Protein AF-A0A914TRX1-F1 (afdb_monomer)

Structure (mmCIF, N/CA/C/O backbone):
data_AF-A0A914TRX1-F1
#
_entry.id   AF-A0A914TRX1-F1
#
loop_
_atom_site.group_PDB
_atom_site.id
_atom_site.type_symbol
_atom_site.label_atom_id
_atom_site.label_alt_id
_atom_site.label_comp_id
_atom_site.label_asym_id
_atom_site.label_entity_id
_atom_site.label_seq_id
_atom_site.pdbx_PDB_ins_code
_atom_site.Cartn_x
_atom_site.Cartn_y
_atom_site.Cartn_z
_atom_site.occupancy
_atom_site.B_iso_or_equiv
_atom_site.auth_seq_id
_atom_site.auth_comp_id
_atom_site.auth_asym_id
_atom_site.auth_atom_id
_atom_site.pdbx_PDB_model_num
ATOM 1 N N . MET A 1 1 ? -2.821 9.512 -19.878 1.00 34.59 1 MET A N 1
ATOM 2 C CA . MET A 1 1 ? -3.499 10.478 -18.992 1.00 34.59 1 MET A CA 1
ATOM 3 C C . MET A 1 1 ? -4.144 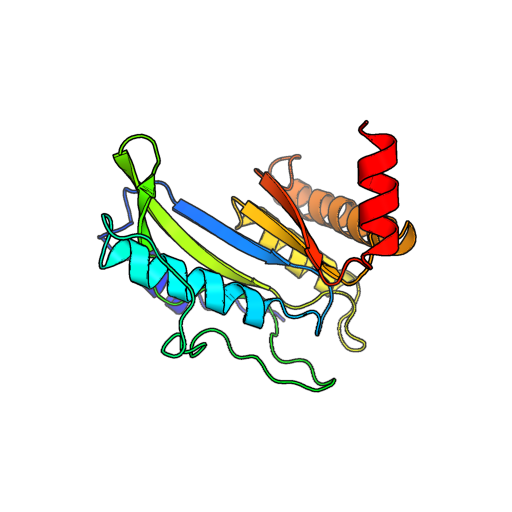9.685 -17.863 1.00 34.59 1 MET A C 1
ATOM 5 O O . MET A 1 1 ? -5.126 8.997 -18.107 1.00 34.59 1 MET A O 1
ATOM 9 N N . THR A 1 2 ? -3.532 9.654 -16.680 1.00 51.34 2 THR A N 1
ATOM 10 C CA . THR A 1 2 ? -4.064 8.903 -15.530 1.00 51.34 2 THR A CA 1
ATOM 11 C C . THR A 1 2 ? -5.194 9.728 -14.922 1.00 51.34 2 THR A C 1
ATOM 13 O O . THR A 1 2 ? -4.944 10.751 -14.295 1.00 51.34 2 THR A O 1
ATOM 16 N N . CYS A 1 3 ? -6.443 9.356 -15.192 1.00 66.19 3 CYS A N 1
ATOM 17 C CA . CYS A 1 3 ? -7.605 10.050 -14.646 1.00 66.19 3 CYS A CA 1
ATOM 18 C C . CYS A 1 3 ? -7.897 9.518 -13.237 1.00 66.19 3 CYS A C 1
ATOM 20 O O . CYS A 1 3 ? -8.081 8.313 -13.057 1.00 66.19 3 CYS A O 1
ATOM 22 N N . VAL A 1 4 ? -7.946 10.407 -12.242 1.00 74.88 4 VAL A N 1
ATOM 23 C CA . VAL A 1 4 ? -8.427 10.061 -10.900 1.00 74.88 4 VAL A CA 1
ATOM 24 C C . VAL A 1 4 ? -9.949 9.984 -10.943 1.00 74.88 4 VAL A C 1
ATOM 26 O O . VAL A 1 4 ? -10.624 10.963 -11.259 1.00 74.88 4 VAL A O 1
ATOM 29 N N . LYS A 1 5 ? -10.513 8.826 -10.594 1.00 84.44 5 LYS A N 1
ATOM 30 C CA . LYS A 1 5 ? -11.966 8.657 -10.465 1.00 84.44 5 LYS A CA 1
ATOM 31 C C . LYS A 1 5 ? -12.435 9.239 -9.127 1.00 84.44 5 LYS A C 1
ATOM 33 O O . LYS A 1 5 ? -12.599 8.501 -8.160 1.00 84.44 5 LYS A O 1
ATOM 38 N N . ILE A 1 6 ? -12.643 10.556 -9.075 1.00 84.69 6 ILE A N 1
ATOM 39 C CA . ILE A 1 6 ? -12.997 11.298 -7.846 1.00 84.69 6 ILE A CA 1
ATOM 40 C C . ILE A 1 6 ? -14.219 10.693 -7.139 1.00 84.69 6 ILE A C 1
ATOM 42 O O . ILE A 1 6 ? -14.199 10.532 -5.924 1.00 84.69 6 ILE A O 1
ATOM 46 N N . GLU A 1 7 ? -15.251 10.299 -7.887 1.00 87.31 7 GLU A N 1
ATOM 47 C CA . GLU A 1 7 ? -16.450 9.658 -7.324 1.00 87.31 7 GLU A CA 1
ATOM 48 C C . GLU A 1 7 ? -16.137 8.334 -6.608 1.00 87.31 7 GLU A C 1
ATOM 50 O O . GLU A 1 7 ? -16.685 8.053 -5.545 1.00 87.31 7 GLU A O 1
ATOM 55 N N . ALA A 1 8 ? -15.201 7.537 -7.133 1.00 86.19 8 ALA A N 1
ATOM 56 C CA . ALA A 1 8 ? -14.772 6.305 -6.474 1.00 86.19 8 ALA A CA 1
ATOM 57 C C . ALA A 1 8 ? -13.993 6.601 -5.184 1.00 86.19 8 ALA A C 1
ATOM 59 O O . ALA A 1 8 ? -14.226 5.952 -4.168 1.00 86.19 8 ALA A O 1
ATOM 60 N N . VAL A 1 9 ? -13.122 7.615 -5.200 1.00 86.81 9 VAL A N 1
ATOM 61 C CA . VAL A 1 9 ? -12.386 8.066 -4.007 1.00 86.81 9 VAL A CA 1
ATOM 62 C C . VAL A 1 9 ? -13.362 8.543 -2.930 1.00 86.81 9 VAL A C 1
ATOM 64 O O . VAL A 1 9 ? -13.294 8.075 -1.798 1.00 86.81 9 VAL A O 1
ATOM 67 N N . LYS A 1 10 ? -14.325 9.403 -3.280 1.00 88.94 10 LYS A N 1
ATOM 68 C CA . LYS A 1 10 ? -15.370 9.865 -2.352 1.00 88.94 10 LYS A CA 1
ATOM 69 C C . LYS A 1 10 ? -16.175 8.707 -1.774 1.00 88.94 10 LYS A C 1
ATOM 71 O O . LYS A 1 10 ? -16.460 8.709 -0.586 1.00 88.94 10 LYS A O 1
ATOM 76 N N . LYS A 1 11 ? -16.510 7.704 -2.588 1.00 89.81 11 LYS A N 1
ATOM 77 C CA . LYS A 1 11 ? -17.248 6.526 -2.125 1.00 89.81 11 LYS A CA 1
ATOM 78 C C . LYS A 1 11 ? -16.466 5.699 -1.099 1.00 89.81 11 LYS A C 1
ATOM 80 O O . LYS A 1 11 ? -17.070 5.186 -0.168 1.00 89.81 11 LYS A O 1
ATOM 85 N N . ILE A 1 12 ? -15.153 5.553 -1.278 1.00 89.12 12 ILE A N 1
ATOM 86 C CA . ILE A 1 12 ? -14.302 4.744 -0.391 1.00 89.12 12 ILE A CA 1
ATOM 87 C C . ILE A 1 12 ? -13.967 5.506 0.897 1.00 89.12 12 ILE A C 1
ATOM 89 O O . ILE A 1 12 ? -14.095 4.961 1.989 1.00 89.12 12 ILE A O 1
ATOM 93 N N . TYR A 1 13 ? -13.537 6.764 0.775 1.00 89.19 13 TYR A N 1
ATOM 94 C CA . TYR A 1 13 ? -13.002 7.550 1.895 1.00 89.19 13 TYR A CA 1
ATOM 95 C C . TYR A 1 13 ? -14.022 8.498 2.539 1.00 89.19 13 TYR A C 1
ATOM 97 O O . TYR A 1 13 ? -13.729 9.095 3.569 1.00 89.19 13 TYR A O 1
ATOM 105 N N . GLY A 1 14 ? -15.212 8.644 1.953 1.00 88.69 14 GLY A N 1
ATOM 106 C CA . GLY A 1 14 ? -16.329 9.404 2.521 1.00 88.69 14 GLY A CA 1
ATOM 107 C C . GLY A 1 14 ? -17.228 8.585 3.449 1.00 88.69 14 GLY A C 1
ATOM 108 O O . GLY A 1 14 ? -18.280 9.072 3.847 1.00 88.69 14 GLY A O 1
ATOM 109 N N . ASP A 1 15 ? -16.851 7.346 3.769 1.00 86.50 15 ASP A N 1
ATOM 110 C CA . ASP A 1 15 ? -17.601 6.488 4.681 1.00 86.50 15 ASP A CA 1
ATOM 111 C C . ASP A 1 15 ? -17.558 7.043 6.117 1.00 86.50 15 ASP A C 1
ATOM 113 O O . ASP A 1 15 ? -16.492 7.210 6.717 1.00 86.50 15 ASP A O 1
ATOM 117 N N . GLU A 1 16 ? -18.733 7.310 6.692 1.00 88.94 16 GLU A N 1
ATOM 118 C CA . GLU A 1 16 ? -18.880 7.889 8.033 1.00 88.94 16 GLU A CA 1
ATOM 119 C C . GLU A 1 16 ? -18.195 7.069 9.132 1.00 88.94 16 GLU A C 1
ATOM 121 O O . GLU A 1 16 ? -17.746 7.631 10.133 1.00 88.94 16 GLU A O 1
ATOM 126 N N . ARG A 1 17 ? -18.039 5.754 8.932 1.00 88.56 17 ARG A N 1
ATOM 127 C CA . ARG A 1 17 ? -17.358 4.856 9.877 1.00 88.56 17 ARG A CA 1
ATOM 128 C C . ARG A 1 17 ? -15.881 5.203 10.058 1.00 88.56 17 ARG A C 1
ATOM 130 O O . ARG A 1 17 ? -15.309 4.854 11.090 1.00 88.56 17 ARG A O 1
ATOM 137 N N . VAL A 1 18 ? -15.262 5.850 9.066 1.00 88.94 18 VAL A N 1
ATOM 138 C CA . VAL A 1 18 ? -13.811 6.104 9.028 1.00 88.94 18 VAL A CA 1
ATOM 139 C C . VAL A 1 18 ? -13.439 7.582 8.965 1.00 88.94 18 VAL A C 1
ATOM 141 O O . VAL A 1 18 ? -12.281 7.898 9.214 1.00 88.94 18 VAL A O 1
ATOM 144 N N . LEU A 1 19 ? -14.394 8.486 8.706 1.00 88.75 19 LEU A N 1
ATOM 145 C CA . LEU A 1 19 ? -14.147 9.929 8.537 1.00 88.75 19 LEU A CA 1
ATOM 146 C C . LEU A 1 19 ? -13.344 10.572 9.680 1.00 88.75 19 LEU A C 1
ATOM 148 O O . LEU A 1 19 ? -12.533 11.460 9.433 1.00 88.75 19 LEU A O 1
ATOM 152 N N . ASN A 1 20 ? -13.549 10.117 10.918 1.00 90.31 20 ASN A N 1
ATOM 153 C CA . ASN A 1 20 ? -12.881 10.661 12.107 1.00 90.31 20 ASN A CA 1
ATOM 154 C C . ASN A 1 20 ? -11.757 9.760 12.647 1.00 90.31 20 ASN A C 1
ATOM 156 O O . ASN A 1 20 ? -11.251 9.995 13.746 1.00 90.31 20 ASN A O 1
ATOM 160 N N . LEU A 1 21 ? -11.382 8.705 11.918 1.00 94.25 21 LEU A N 1
ATOM 161 C CA . LEU A 1 21 ? -10.321 7.788 12.326 1.00 94.25 21 LEU A CA 1
ATOM 162 C C . LEU A 1 21 ? -8.994 8.157 11.652 1.00 94.25 21 LEU A C 1
ATOM 164 O O . LEU A 1 21 ? -8.978 8.516 10.474 1.00 94.25 21 LEU A O 1
ATOM 168 N N . PRO A 1 22 ? -7.852 7.996 12.345 1.00 94.56 22 PRO A N 1
ATOM 169 C CA . PRO A 1 22 ? -6.557 8.007 11.682 1.00 94.56 22 PRO A CA 1
ATOM 170 C C . PRO A 1 22 ? -6.519 6.937 10.586 1.00 94.56 22 PRO A C 1
ATOM 172 O O . PRO A 1 22 ? -6.866 5.779 10.834 1.00 94.56 22 PRO A O 1
ATOM 175 N N . LEU A 1 23 ? -6.082 7.323 9.387 1.00 93.81 23 LEU A N 1
ATOM 176 C CA . LEU A 1 23 ? -5.998 6.432 8.234 1.00 93.81 23 LEU A CA 1
ATOM 177 C C . LEU A 1 23 ? -4.561 5.945 8.024 1.00 93.81 23 LEU A C 1
ATOM 179 O O . LEU A 1 23 ? -3.625 6.732 7.888 1.00 93.81 23 LEU A O 1
ATOM 183 N N . VAL A 1 24 ? -4.399 4.630 7.928 1.00 95.44 24 VAL A N 1
ATOM 184 C CA . VAL A 1 24 ? -3.185 3.968 7.463 1.00 95.44 24 VAL A CA 1
ATOM 185 C C . VAL A 1 24 ? -3.389 3.573 6.005 1.00 95.44 24 VAL A C 1
ATOM 187 O O . VAL A 1 24 ? -4.151 2.660 5.701 1.00 95.44 24 VAL A O 1
ATOM 190 N N . ALA A 1 25 ? -2.699 4.250 5.093 1.00 94.62 25 ALA A N 1
ATOM 191 C CA . ALA A 1 25 ? -2.674 3.899 3.680 1.00 94.62 25 ALA A CA 1
ATOM 192 C C . ALA A 1 25 ? -1.440 3.038 3.392 1.00 94.62 25 ALA A C 1
ATOM 194 O O . ALA A 1 25 ? -0.320 3.548 3.289 1.00 94.62 25 ALA A O 1
ATOM 195 N N . LEU A 1 26 ? -1.650 1.725 3.295 1.00 96.00 26 LEU A N 1
ATOM 196 C CA . LEU A 1 26 ? -0.608 0.751 2.994 1.00 96.00 26 LEU A CA 1
ATOM 197 C C . LEU A 1 26 ? -0.568 0.499 1.491 1.00 96.00 26 LEU A C 1
ATOM 199 O O . LEU A 1 26 ? -1.543 0.031 0.904 1.00 96.00 26 LEU A O 1
ATOM 203 N N . CYS A 1 27 ? 0.581 0.767 0.880 1.00 93.62 27 CYS A N 1
ATOM 204 C CA . CYS A 1 27 ? 0.806 0.528 -0.537 1.00 93.62 27 CYS A CA 1
ATOM 205 C C . CYS A 1 27 ? 1.909 -0.501 -0.767 1.00 93.62 27 CYS A C 1
ATOM 207 O O . CYS A 1 27 ? 2.942 -0.450 -0.103 1.00 93.62 27 CYS A O 1
ATOM 209 N N . ILE A 1 28 ? 1.747 -1.370 -1.770 1.00 91.69 28 ILE A N 1
ATOM 210 C CA . ILE A 1 28 ? 2.848 -2.182 -2.305 1.00 91.69 28 ILE A CA 1
ATOM 211 C C . ILE A 1 28 ? 3.282 -1.622 -3.665 1.00 91.69 28 ILE A C 1
ATOM 213 O O . ILE A 1 28 ? 2.485 -1.516 -4.596 1.00 91.69 28 ILE A O 1
ATOM 217 N N . ALA A 1 29 ? 4.562 -1.272 -3.779 1.00 87.38 29 ALA A N 1
ATOM 218 C CA . ALA A 1 29 ? 5.196 -0.735 -4.984 1.00 87.38 29 ALA A CA 1
ATOM 219 C C . ALA A 1 29 ? 6.412 -1.580 -5.385 1.00 87.38 29 ALA A C 1
ATOM 221 O O . ALA A 1 29 ? 6.865 -2.428 -4.623 1.00 87.38 29 ALA A O 1
ATOM 222 N N . GLY A 1 30 ? 6.933 -1.383 -6.595 1.00 84.44 30 GLY A N 1
ATOM 223 C CA . GLY A 1 30 ? 8.097 -2.114 -7.112 1.00 84.44 30 GLY A CA 1
ATOM 224 C C . GLY A 1 30 ? 7.853 -2.711 -8.494 1.00 84.44 30 GLY A C 1
ATOM 225 O O . GLY A 1 30 ? 6.802 -2.498 -9.100 1.00 84.44 30 GLY A O 1
ATOM 226 N N . ALA A 1 31 ? 8.818 -3.482 -8.993 1.00 81.75 31 ALA A N 1
ATOM 227 C CA . ALA A 1 31 ? 8.824 -3.951 -10.378 1.00 81.75 31 ALA A CA 1
ATOM 228 C C . ALA A 1 31 ? 7.533 -4.693 -10.792 1.00 81.75 31 ALA A C 1
ATOM 230 O O . ALA A 1 31 ? 6.858 -5.355 -9.986 1.00 81.75 31 ALA A O 1
ATOM 231 N N . ALA A 1 32 ? 7.159 -4.569 -12.067 1.00 81.94 32 ALA A N 1
ATOM 232 C CA . ALA A 1 32 ? 6.043 -5.314 -12.647 1.00 81.94 32 ALA A CA 1
ATOM 233 C C . ALA A 1 32 ? 6.263 -6.837 -12.558 1.00 81.94 32 ALA A C 1
ATOM 235 O O . ALA A 1 32 ? 7.394 -7.315 -12.536 1.00 81.94 32 ALA A O 1
ATOM 236 N N . ARG A 1 33 ? 5.162 -7.601 -12.480 1.00 80.19 33 ARG A N 1
ATOM 237 C CA . ARG A 1 33 ? 5.165 -9.080 -12.462 1.00 80.19 33 ARG A CA 1
ATOM 238 C C . ARG A 1 33 ? 5.951 -9.729 -11.306 1.00 80.19 33 ARG A C 1
ATOM 240 O O . ARG A 1 33 ? 6.334 -10.887 -11.392 1.00 80.19 33 ARG A O 1
ATOM 247 N N . LYS A 1 34 ? 6.180 -9.007 -10.200 1.00 86.06 34 LYS A N 1
ATOM 248 C CA . LYS A 1 34 ? 6.881 -9.517 -8.999 1.00 86.06 34 LYS A CA 1
ATOM 249 C C . LYS A 1 34 ? 5.962 -9.850 -7.815 1.00 86.06 34 LYS A C 1
ATOM 251 O O . LYS A 1 34 ? 6.390 -9.781 -6.669 1.00 86.06 34 LYS A O 1
ATOM 256 N N . GLY A 1 35 ? 4.694 -10.178 -8.080 1.00 87.12 35 GLY A N 1
ATOM 257 C CA . GLY A 1 35 ? 3.769 -10.683 -7.054 1.00 87.12 35 GLY A CA 1
ATOM 258 C C . GLY A 1 35 ? 3.222 -9.642 -6.066 1.00 87.12 35 GLY A C 1
ATOM 259 O O . GLY A 1 35 ? 2.874 -10.005 -4.946 1.00 87.12 35 GLY A O 1
ATOM 260 N N . LYS A 1 36 ? 3.130 -8.360 -6.456 1.00 89.69 36 LYS A N 1
ATOM 261 C CA . LYS A 1 36 ? 2.583 -7.288 -5.597 1.00 89.69 36 LYS A CA 1
ATOM 262 C C . LYS A 1 36 ? 1.115 -7.531 -5.226 1.00 89.69 36 LYS A C 1
ATOM 264 O O . LYS A 1 36 ? 0.806 -7.672 -4.049 1.00 89.69 36 LYS A O 1
ATOM 269 N N . SER A 1 37 ? 0.246 -7.674 -6.224 1.00 89.88 37 SER A N 1
ATOM 270 C CA . SER A 1 37 ? -1.193 -7.923 -6.049 1.00 89.88 37 SER A CA 1
ATOM 271 C C . SER A 1 37 ? -1.458 -9.264 -5.350 1.00 89.88 37 SER A C 1
ATOM 273 O O . SER A 1 37 ? -2.286 -9.348 -4.449 1.00 89.88 37 SER A O 1
ATOM 275 N N . PHE A 1 38 ? -0.654 -10.289 -5.662 1.00 89.69 38 PHE A N 1
ATOM 276 C CA . PHE A 1 38 ? -0.648 -11.561 -4.932 1.00 89.69 38 PHE A CA 1
ATOM 277 C C . PHE A 1 38 ? -0.356 -11.369 -3.434 1.00 89.69 38 PHE A C 1
ATOM 279 O O . PHE A 1 38 ? -1.071 -11.902 -2.592 1.00 89.69 38 PHE A O 1
ATOM 286 N N . MET A 1 39 ? 0.654 -10.564 -3.081 1.00 90.44 39 MET A N 1
ATOM 287 C CA . MET A 1 39 ? 0.960 -10.239 -1.685 1.00 90.44 39 MET A CA 1
ATOM 288 C C . MET A 1 39 ? -0.163 -9.444 -1.009 1.00 90.44 39 MET A C 1
ATOM 290 O O . MET A 1 39 ? -0.521 -9.748 0.128 1.00 90.44 39 MET A O 1
ATOM 294 N N . LEU A 1 40 ? -0.747 -8.468 -1.710 1.00 92.94 40 LEU A N 1
ATOM 295 C CA . LEU A 1 40 ? -1.873 -7.684 -1.200 1.00 92.94 40 LEU A CA 1
ATOM 296 C C . LEU A 1 40 ? -3.084 -8.551 -0.853 1.00 92.94 40 LEU A C 1
ATOM 298 O O . LEU A 1 40 ? -3.777 -8.235 0.107 1.00 92.94 40 LEU A O 1
ATOM 302 N N . ASN A 1 41 ? -3.318 -9.659 -1.560 1.00 92.19 41 ASN A N 1
ATOM 303 C CA . ASN A 1 41 ? -4.416 -10.567 -1.227 1.00 92.19 41 ASN A CA 1
ATOM 304 C C . ASN A 1 41 ? -4.243 -11.267 0.127 1.00 92.19 41 ASN A C 1
ATOM 306 O O . ASN A 1 41 ? -5.237 -11.514 0.804 1.00 92.19 41 ASN A O 1
ATOM 310 N N . PHE A 1 42 ? -3.011 -11.516 0.581 1.00 92.56 42 PHE A N 1
ATOM 311 C CA . PHE A 1 42 ? -2.786 -12.005 1.946 1.00 92.56 42 PHE A CA 1
ATOM 312 C C . PHE A 1 42 ? -3.045 -10.925 2.993 1.00 92.56 42 PHE A C 1
ATOM 314 O O . PHE A 1 42 ? -3.601 -11.212 4.050 1.00 92.56 42 PHE A O 1
ATOM 321 N N . PHE A 1 43 ? -2.670 -9.676 2.704 1.00 94.06 43 PHE A N 1
ATOM 322 C CA . PHE A 1 43 ? -2.974 -8.555 3.597 1.00 94.06 43 PHE A CA 1
ATOM 323 C C . PHE A 1 43 ? -4.479 -8.312 3.671 1.00 94.06 43 PHE A C 1
ATOM 325 O O . PHE A 1 43 ? -5.003 -8.043 4.748 1.00 94.06 43 PHE A O 1
ATOM 332 N N . LEU A 1 44 ? -5.174 -8.457 2.544 1.00 94.12 44 LEU A N 1
ATOM 333 C CA . LEU A 1 44 ? -6.622 -8.369 2.463 1.00 94.12 44 LEU A CA 1
ATOM 334 C C . LEU A 1 44 ? -7.293 -9.445 3.323 1.00 94.12 44 LEU A C 1
ATOM 336 O O . LEU A 1 44 ? -8.128 -9.110 4.158 1.00 94.12 44 LEU A O 1
ATOM 340 N N . ASP A 1 45 ? -6.899 -10.711 3.171 1.00 93.12 45 ASP A N 1
ATOM 341 C CA . ASP A 1 45 ? -7.434 -11.821 3.970 1.00 93.12 45 ASP A CA 1
ATOM 342 C C . ASP A 1 45 ? -7.185 -11.614 5.474 1.00 93.12 45 ASP A C 1
ATOM 344 O O . ASP A 1 45 ? -8.102 -11.741 6.291 1.00 93.12 45 ASP A O 1
ATOM 348 N N . TYR A 1 46 ? -5.972 -11.183 5.838 1.00 93.31 46 TYR A N 1
ATOM 349 C CA . TYR A 1 46 ? -5.631 -10.822 7.212 1.00 93.31 46 TYR A CA 1
ATOM 350 C C . TYR A 1 46 ? -6.529 -9.704 7.760 1.00 93.31 46 TYR A C 1
ATOM 352 O O . TYR A 1 46 ? -7.049 -9.830 8.869 1.00 93.31 46 TYR A O 1
ATOM 360 N N . LEU A 1 47 ? -6.730 -8.616 7.008 1.00 94.75 47 LEU A N 1
ATOM 361 C CA . LEU A 1 47 ? -7.538 -7.478 7.454 1.00 94.75 47 LEU A CA 1
ATOM 362 C C . LEU A 1 47 ? -9.023 -7.836 7.571 1.00 94.75 47 LEU A C 1
ATOM 364 O O . LEU A 1 47 ? -9.640 -7.481 8.574 1.00 94.75 47 LEU A O 1
ATOM 368 N N . ILE A 1 48 ? -9.571 -8.602 6.620 1.00 93.31 48 ILE A N 1
ATOM 369 C CA . ILE A 1 48 ? -10.941 -9.136 6.694 1.00 93.31 48 ILE A CA 1
ATOM 370 C C . ILE A 1 48 ? -11.110 -9.966 7.969 1.00 93.31 48 ILE A C 1
ATOM 372 O O . ILE A 1 48 ? -12.071 -9.782 8.721 1.00 93.31 48 ILE A O 1
ATOM 376 N N . HIS A 1 49 ? -10.169 -10.873 8.242 1.00 92.81 49 HIS A N 1
ATOM 377 C CA . HIS A 1 49 ? -10.210 -11.689 9.447 1.00 92.81 49 HIS A CA 1
ATOM 378 C C . HIS A 1 49 ? -10.081 -10.836 10.712 1.00 92.81 49 HIS A C 1
ATOM 380 O O . HIS A 1 49 ? -10.816 -11.057 11.672 1.00 92.81 49 HIS A O 1
ATOM 386 N N . LYS A 1 50 ? -9.163 -9.865 10.733 1.00 92.69 50 LYS A N 1
ATOM 387 C CA . LYS A 1 50 ? -8.897 -9.028 11.907 1.00 92.69 50 LYS A CA 1
ATOM 388 C C . LYS A 1 50 ? -10.074 -8.116 12.249 1.00 92.69 50 LYS A C 1
ATOM 390 O O . LYS A 1 50 ? -10.367 -7.953 13.428 1.00 92.69 50 LYS A O 1
ATOM 395 N N . GLU A 1 51 ? -10.758 -7.571 11.248 1.00 93.56 51 GLU A N 1
ATOM 396 C CA . GLU A 1 51 ? -11.970 -6.768 11.434 1.00 93.56 51 GLU A CA 1
ATOM 397 C C . GLU A 1 51 ? -13.143 -7.630 11.934 1.00 93.56 51 GLU A C 1
ATOM 399 O O . GLU A 1 51 ? -13.848 -7.247 12.865 1.00 93.56 51 GLU A O 1
ATOM 404 N N . LYS A 1 52 ? -13.327 -8.835 11.373 1.00 93.12 52 LYS A N 1
ATOM 405 C CA . LYS A 1 52 ? -14.435 -9.733 11.743 1.00 93.12 52 LYS A CA 1
ATOM 406 C C . LYS A 1 52 ? -14.219 -10.464 13.073 1.00 93.12 52 LYS A C 1
ATOM 408 O O . LYS A 1 52 ? -15.177 -10.746 13.791 1.00 93.12 52 LYS A O 1
ATOM 413 N N . PHE A 1 53 ? -12.975 -10.808 13.391 1.00 93.12 53 PHE A N 1
ATOM 414 C CA . PHE A 1 53 ? -12.590 -11.620 14.544 1.00 93.12 53 PHE A CA 1
ATOM 415 C C . PHE A 1 53 ? -11.371 -11.012 15.266 1.00 93.12 53 PHE A C 1
ATOM 417 O O . PHE A 1 53 ? -10.293 -11.613 15.278 1.00 93.12 53 PHE A O 1
ATOM 424 N N . PRO A 1 54 ? -11.516 -9.845 15.921 1.00 89.12 54 PRO A N 1
ATOM 425 C CA . PRO A 1 54 ? -10.388 -9.084 16.477 1.00 89.12 54 PRO A CA 1
ATOM 426 C C . PRO A 1 54 ? -9.543 -9.866 17.493 1.00 89.12 54 PRO A C 1
ATOM 428 O O . PRO A 1 54 ? -8.323 -9.678 17.553 1.00 89.12 54 PRO A O 1
ATOM 431 N N . ASN A 1 55 ? -10.179 -10.790 18.220 1.00 90.56 55 ASN A N 1
ATOM 432 C CA . ASN A 1 55 ? -9.572 -11.604 19.278 1.00 90.56 55 ASN A CA 1
ATOM 433 C C . ASN A 1 55 ? -9.096 -12.988 18.808 1.00 90.56 55 ASN A C 1
ATOM 435 O O . ASN A 1 55 ? -8.671 -13.796 19.631 1.00 90.56 55 ASN A O 1
ATOM 439 N N . LYS A 1 56 ? -9.188 -13.299 17.509 1.00 91.00 56 LYS A N 1
ATOM 440 C CA . LYS A 1 56 ? -8.700 -14.568 16.955 1.00 91.00 56 LYS A CA 1
ATOM 441 C C . LYS A 1 56 ? -7.416 -14.346 16.169 1.00 91.00 56 LYS A C 1
ATOM 443 O O . LYS A 1 56 ? -7.274 -13.360 15.445 1.00 91.00 56 LYS A O 1
ATOM 448 N N . GLN A 1 57 ? -6.488 -15.287 16.296 1.00 89.56 57 GLN A N 1
ATOM 449 C CA . GLN A 1 57 ? -5.275 -15.289 15.492 1.00 89.56 57 GLN A CA 1
ATOM 450 C C . GLN A 1 57 ? -5.619 -15.659 14.047 1.00 89.56 57 GLN A C 1
ATOM 452 O O . GLN A 1 57 ? -6.300 -16.652 13.803 1.00 89.56 57 GLN A O 1
ATOM 457 N N . TRP A 1 58 ? -5.151 -14.846 13.101 1.00 90.06 58 TRP A N 1
ATOM 458 C CA . TRP A 1 58 ? -5.225 -15.175 11.684 1.00 90.06 58 TRP A CA 1
ATOM 459 C C . TRP A 1 58 ? -4.156 -16.213 11.338 1.00 90.06 58 TRP A C 1
ATOM 461 O O . TRP A 1 58 ? -3.010 -16.095 11.778 1.00 90.06 58 TRP A O 1
ATOM 471 N N . ALA A 1 59 ? -4.527 -17.209 10.541 1.00 87.88 59 ALA A N 1
ATOM 472 C CA . ALA A 1 59 ? -3.617 -18.216 10.024 1.00 87.88 59 ALA A CA 1
ATOM 473 C C . ALA A 1 59 ? -4.006 -18.570 8.590 1.00 87.88 59 ALA A C 1
ATOM 475 O O . ALA A 1 59 ? -5.190 -18.748 8.290 1.00 87.88 59 ALA A O 1
ATOM 476 N N . LEU A 1 60 ? -2.992 -18.714 7.737 1.00 85.12 60 LEU A N 1
ATOM 477 C CA . LEU A 1 60 ? -3.159 -19.257 6.395 1.00 85.12 60 LEU A CA 1
ATOM 478 C C . LEU A 1 60 ? -3.648 -20.695 6.496 1.00 85.12 60 LEU A C 1
ATOM 480 O O . LEU A 1 60 ? -3.055 -21.512 7.200 1.00 85.12 60 LEU A O 1
ATOM 484 N N . ASN A 1 61 ? -4.729 -20.998 5.793 1.00 80.69 61 ASN A N 1
ATOM 485 C CA . ASN A 1 61 ? -5.281 -22.341 5.739 1.00 80.69 61 ASN A CA 1
ATOM 486 C C . ASN A 1 61 ? -5.805 -22.640 4.331 1.00 80.69 61 ASN A C 1
ATOM 488 O O . ASN A 1 61 ? -5.869 -21.762 3.473 1.00 80.69 61 ASN A O 1
ATOM 492 N N . GLU A 1 62 ? -6.203 -23.886 4.096 1.00 73.12 62 GLU A N 1
ATOM 493 C CA . GLU A 1 62 ? -6.683 -24.356 2.788 1.00 73.12 62 GLU A CA 1
ATOM 494 C C . GLU A 1 62 ? -7.946 -23.626 2.295 1.00 73.12 62 GLU A C 1
ATOM 496 O O . GLU A 1 62 ? -8.275 -23.674 1.112 1.00 73.12 62 GLU A O 1
ATOM 501 N N . THR A 1 63 ? -8.653 -22.920 3.183 1.00 68.12 63 THR A N 1
ATOM 502 C CA . THR A 1 63 ? -9.832 -22.117 2.834 1.00 68.12 63 THR A CA 1
ATOM 503 C C . THR A 1 63 ? -9.505 -20.662 2.504 1.00 68.12 63 THR A C 1
ATOM 505 O O . THR A 1 63 ? -10.399 -19.944 2.052 1.00 68.12 63 THR A O 1
ATOM 508 N N . THR A 1 64 ? -8.252 -20.218 2.677 1.00 73.75 64 THR A N 1
ATOM 509 C CA . THR A 1 64 ? -7.808 -18.878 2.277 1.00 73.75 64 THR A CA 1
ATOM 510 C C . THR A 1 64 ? -7.961 -18.730 0.762 1.00 73.75 64 THR A C 1
ATOM 512 O O . THR A 1 64 ? -7.206 -19.302 -0.024 1.00 73.75 64 THR A O 1
ATOM 515 N N . ARG A 1 65 ? -8.958 -17.948 0.337 1.00 68.19 65 ARG A N 1
ATOM 516 C CA . ARG A 1 65 ? -9.206 -17.641 -1.077 1.00 68.19 65 ARG A CA 1
ATOM 517 C C . ARG A 1 65 ? -8.661 -16.259 -1.403 1.00 68.19 65 ARG A C 1
ATOM 519 O O . ARG A 1 65 ? -9.140 -15.261 -0.874 1.00 68.19 65 ARG A O 1
ATOM 526 N N . LEU A 1 66 ? -7.706 -16.190 -2.325 1.00 77.81 66 LEU A N 1
ATOM 527 C CA . LEU A 1 66 ? -7.122 -14.933 -2.801 1.00 77.81 66 LEU A CA 1
ATOM 528 C C . LEU A 1 66 ? -8.017 -14.287 -3.876 1.00 77.81 66 LEU A C 1
ATOM 530 O O . LEU A 1 66 ? -7.607 -14.123 -5.017 1.00 77.81 66 LEU A O 1
ATOM 534 N N . ASN A 1 67 ? -9.254 -13.932 -3.520 1.00 75.75 67 ASN A N 1
ATOM 535 C CA . ASN A 1 67 ? -10.253 -13.379 -4.451 1.00 75.75 67 ASN A CA 1
ATOM 536 C C . ASN A 1 67 ? -10.330 -11.838 -4.412 1.00 75.75 67 ASN A C 1
ATOM 538 O O . ASN A 1 67 ? -11.414 -11.269 -4.526 1.00 75.75 67 ASN A O 1
ATOM 542 N N . GLY A 1 68 ? -9.203 -11.167 -4.169 1.00 87.25 68 GLY A N 1
ATOM 543 C CA . GLY A 1 68 ? -9.142 -9.714 -4.019 1.00 87.25 68 GLY A CA 1
ATOM 544 C C . GLY A 1 68 ? -8.627 -9.000 -5.263 1.00 87.25 68 GLY A C 1
ATOM 545 O O . GLY A 1 68 ? -9.269 -8.994 -6.308 1.00 87.25 68 GLY A O 1
ATOM 546 N N . PHE A 1 69 ? -7.459 -8.373 -5.136 1.00 85.88 69 PHE A N 1
ATOM 547 C CA . PHE A 1 69 ? -6.748 -7.755 -6.249 1.00 85.88 69 PHE A CA 1
ATOM 548 C C . PHE A 1 69 ? -6.453 -8.792 -7.331 1.00 85.88 69 PHE A C 1
ATOM 550 O O . PHE A 1 69 ? -5.957 -9.879 -7.030 1.00 85.88 69 PHE A O 1
ATOM 557 N N . GLU A 1 70 ? -6.721 -8.445 -8.587 1.00 82.44 70 GLU A N 1
ATOM 558 C CA . GLU A 1 70 ? -6.450 -9.334 -9.712 1.00 82.44 70 GLU A CA 1
ATOM 559 C C . GLU A 1 70 ? -4.952 -9.637 -9.822 1.00 82.44 70 GLU A C 1
ATOM 561 O O . GLU A 1 70 ? -4.093 -8.752 -9.803 1.00 82.44 70 GLU A O 1
ATOM 566 N N . PHE A 1 71 ? -4.633 -10.920 -9.950 1.00 76.69 71 PHE A N 1
ATOM 567 C CA . PHE A 1 71 ? -3.298 -11.401 -10.261 1.00 76.69 71 PHE A CA 1
ATOM 568 C C . PHE A 1 71 ? -3.421 -12.616 -11.176 1.00 76.69 71 PHE A C 1
ATOM 570 O O . PHE A 1 71 ? -4.362 -13.397 -11.081 1.00 76.69 71 PHE A O 1
ATOM 577 N N . GLN A 1 72 ? -2.452 -12.779 -12.063 1.00 73.00 72 GLN A N 1
ATOM 578 C CA . GLN A 1 72 ? -2.348 -13.922 -12.964 1.00 73.00 72 GLN A CA 1
ATOM 579 C C . GLN A 1 72 ? -0.871 -14.247 -13.126 1.00 73.00 72 GLN A C 1
ATOM 581 O O . GLN A 1 72 ? -0.037 -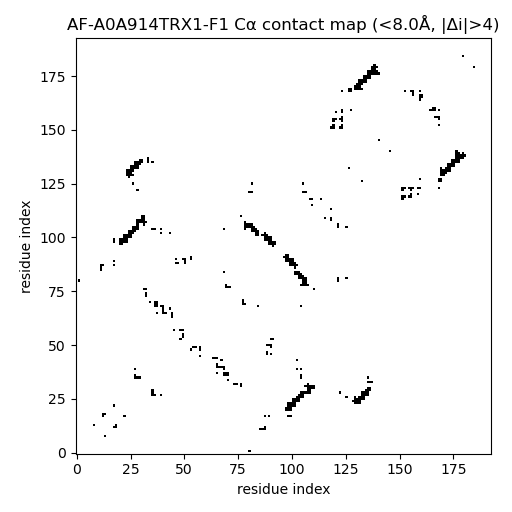13.347 -13.002 1.00 73.00 72 GLN A O 1
ATOM 586 N N . GLU A 1 73 ? -0.539 -15.490 -13.444 1.00 61.94 73 GLU A N 1
ATOM 587 C CA . GLU A 1 73 ? 0.780 -15.870 -13.957 1.00 61.94 73 GLU A CA 1
ATOM 588 C C . GLU A 1 73 ? 0.926 -15.449 -15.433 1.00 61.94 73 GLU A C 1
ATOM 590 O O . GLU A 1 73 ? -0.069 -15.280 -16.132 1.00 61.94 73 GLU A O 1
ATOM 595 N N . GLY A 1 74 ? 2.154 -15.199 -15.903 1.00 60.59 74 GLY A N 1
ATOM 596 C CA . GLY A 1 74 ? 2.428 -14.720 -17.272 1.00 60.59 74 GLY A CA 1
ATOM 597 C C . GLY A 1 74 ? 3.293 -13.456 -17.337 1.00 60.59 74 GLY A C 1
ATOM 598 O O . GLY A 1 74 ? 3.752 -12.955 -16.306 1.00 60.59 74 GLY A O 1
ATOM 599 N N . GLU A 1 75 ? 3.529 -12.929 -18.536 1.00 58.25 75 GLU A N 1
ATOM 600 C CA . GLU A 1 75 ? 4.366 -11.732 -18.743 1.00 58.25 75 GLU A CA 1
ATOM 601 C C . GLU A 1 75 ? 3.553 -10.439 -18.885 1.00 58.25 75 GLU A C 1
ATOM 603 O O . GLU A 1 75 ? 4.056 -9.359 -18.559 1.00 58.25 75 GLU A O 1
ATOM 608 N N . ASP A 1 76 ? 2.283 -10.543 -19.284 1.00 59.97 76 ASP A N 1
ATOM 609 C CA . ASP A 1 76 ? 1.439 -9.381 -19.543 1.00 59.97 76 ASP A CA 1
ATOM 610 C C . ASP A 1 76 ? 1.120 -8.597 -18.268 1.00 59.97 76 ASP A C 1
ATOM 612 O O . ASP A 1 76 ? 0.826 -9.136 -17.194 1.00 59.97 76 ASP A O 1
ATOM 616 N N . ARG A 1 77 ? 1.194 -7.271 -18.371 1.00 64.88 77 ARG A N 1
ATOM 617 C CA . ARG A 1 77 ? 0.847 -6.369 -17.268 1.00 64.88 77 ARG A CA 1
ATOM 618 C C . ARG A 1 77 ? -0.649 -6.453 -16.954 1.00 64.88 77 ARG A C 1
ATOM 620 O O . ARG A 1 77 ? -1.466 -6.525 -17.863 1.00 64.88 77 ARG A O 1
ATOM 627 N N . LEU A 1 78 ? -0.982 -6.374 -15.665 1.00 64.81 78 LEU A N 1
ATOM 628 C CA . LEU A 1 78 ? -2.370 -6.387 -15.187 1.00 64.81 78 LEU A CA 1
ATOM 629 C C . LEU A 1 78 ? -2.734 -5.047 -14.536 1.00 64.81 78 LEU A C 1
ATOM 631 O O . LEU A 1 78 ? -3.575 -4.319 -15.052 1.00 64.81 78 LEU A O 1
ATOM 635 N N . THR A 1 79 ? -2.037 -4.656 -13.464 1.00 67.00 79 THR A N 1
ATOM 636 C CA . THR A 1 79 ? -2.307 -3.390 -12.763 1.00 67.00 79 THR A CA 1
ATOM 637 C C . THR A 1 79 ? -1.777 -2.179 -13.541 1.00 67.00 79 THR A C 1
ATOM 639 O O . THR A 1 79 ? -0.564 -2.020 -13.705 1.00 67.00 79 THR A O 1
ATOM 642 N N . LEU A 1 80 ? -2.682 -1.296 -13.974 1.00 76.50 80 LEU A N 1
ATOM 643 C CA . LEU A 1 80 ? -2.379 -0.008 -14.615 1.00 76.50 80 LEU A CA 1
ATOM 644 C C . LEU A 1 80 ? -2.818 1.162 -13.728 1.00 76.50 80 LEU A C 1
ATOM 646 O O . LEU A 1 80 ? -3.976 1.227 -13.328 1.00 76.50 80 LEU A O 1
ATOM 650 N N . GLY A 1 81 ? -1.927 2.116 -13.460 1.00 83.38 81 GLY A N 1
ATOM 651 C CA . GLY A 1 81 ? -2.192 3.226 -12.540 1.00 83.38 81 GLY A CA 1
ATOM 652 C C . GLY A 1 81 ? -2.146 2.831 -11.058 1.00 83.38 81 GLY A C 1
ATOM 653 O O . GLY A 1 81 ? -1.293 2.052 -10.644 1.00 83.38 81 GLY A O 1
ATOM 654 N N . ILE A 1 82 ? -3.032 3.417 -10.250 1.00 87.62 82 ILE A N 1
ATOM 655 C CA . ILE A 1 82 ? -3.104 3.229 -8.793 1.00 87.62 82 ILE A CA 1
ATOM 656 C C . ILE A 1 82 ? -4.521 2.768 -8.449 1.00 87.62 82 ILE A C 1
ATOM 658 O O . ILE A 1 82 ? -5.493 3.390 -8.881 1.00 87.62 82 ILE A O 1
ATOM 662 N N . TRP A 1 83 ? -4.632 1.698 -7.671 1.00 88.50 83 TRP A N 1
ATOM 663 C CA . TRP A 1 83 ? -5.891 1.077 -7.277 1.00 88.50 83 TRP A CA 1
ATOM 664 C C . TRP A 1 83 ? -5.979 1.024 -5.761 1.00 88.50 83 TRP A C 1
ATOM 666 O O . TRP A 1 83 ? -5.052 0.565 -5.107 1.00 88.50 83 TRP A O 1
ATOM 676 N N . ALA A 1 84 ? -7.100 1.458 -5.197 1.00 91.12 84 ALA A N 1
ATOM 677 C CA . ALA A 1 84 ? -7.403 1.263 -3.786 1.00 91.12 84 ALA A CA 1
ATOM 678 C C . ALA A 1 84 ? -8.453 0.160 -3.641 1.00 91.12 84 ALA A C 1
ATOM 680 O O . ALA A 1 84 ? -9.370 0.064 -4.463 1.00 91.12 84 ALA A O 1
ATOM 681 N N . TRP A 1 85 ? -8.335 -0.653 -2.592 1.00 93.88 85 TRP A N 1
ATOM 682 C CA . TRP A 1 85 ? -9.413 -1.562 -2.222 1.00 93.88 85 TRP A CA 1
ATOM 683 C C . TRP A 1 85 ? -10.666 -0.759 -1.863 1.00 93.88 85 TRP A C 1
ATOM 685 O O . TRP A 1 85 ? -10.586 0.314 -1.269 1.00 93.88 85 TRP A O 1
ATOM 695 N N . ASN A 1 86 ? -11.836 -1.272 -2.230 1.00 91.31 86 ASN A N 1
ATOM 696 C CA . ASN A 1 86 ? -13.097 -0.539 -2.121 1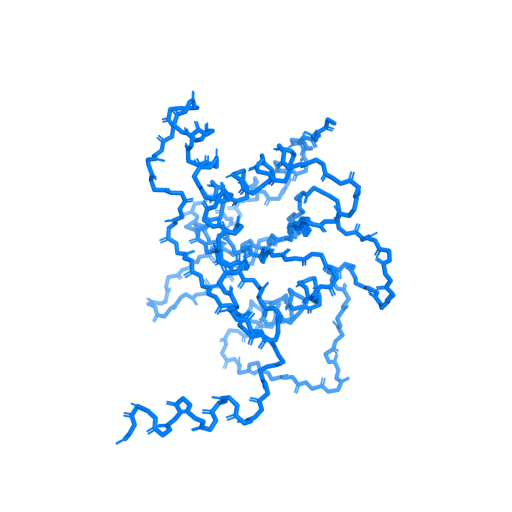.00 91.31 86 ASN A CA 1
ATOM 697 C C . ASN A 1 86 ? -13.682 -0.478 -0.696 1.00 91.31 86 ASN A C 1
ATOM 699 O O . ASN A 1 86 ? -14.783 0.041 -0.522 1.00 91.31 86 ASN A O 1
ATOM 703 N N . HIS A 1 87 ? -12.976 -1.017 0.298 1.00 92.81 87 HIS A N 1
ATOM 704 C CA . HIS A 1 87 ? -13.379 -1.046 1.701 1.00 92.81 87 HIS A CA 1
ATOM 705 C C . HIS A 1 87 ? -12.199 -0.657 2.589 1.00 92.81 87 HIS A C 1
ATOM 707 O O . HIS A 1 87 ? -11.104 -1.206 2.449 1.00 92.81 87 HIS A O 1
ATOM 713 N N . ILE A 1 88 ? -12.435 0.281 3.506 1.00 95.69 88 ILE A N 1
ATOM 714 C CA . ILE A 1 88 ? -11.473 0.671 4.537 1.00 95.69 88 ILE A CA 1
ATOM 715 C C . ILE A 1 88 ? -11.731 -0.186 5.771 1.00 95.69 88 ILE A C 1
ATOM 717 O O . ILE A 1 88 ? -12.817 -0.142 6.343 1.00 95.69 88 ILE A O 1
ATOM 721 N N . PHE A 1 89 ? -10.721 -0.944 6.185 1.00 96.12 89 PHE A N 1
ATOM 722 C CA . PHE A 1 89 ? -10.828 -1.836 7.334 1.00 96.12 89 PHE A CA 1
ATOM 723 C C . PHE A 1 89 ? -10.653 -1.058 8.630 1.00 96.12 89 PHE A C 1
ATOM 725 O O . PHE A 1 89 ? -9.659 -0.349 8.786 1.00 96.12 89 PHE A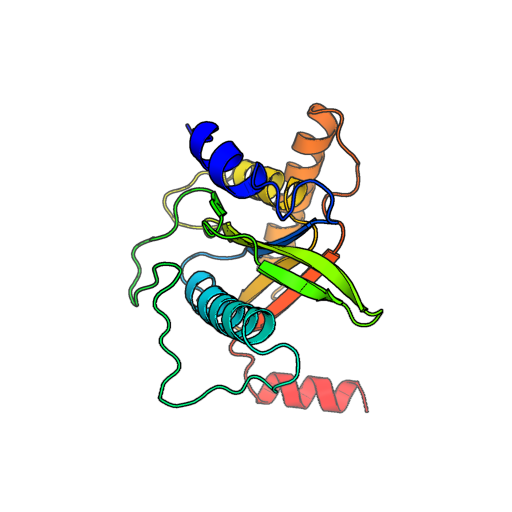 O 1
ATOM 732 N N . VAL A 1 90 ? -11.570 -1.212 9.579 1.00 95.88 90 VAL A N 1
ATOM 733 C CA . VAL A 1 90 ? -11.445 -0.617 10.912 1.00 95.88 90 VAL A CA 1
ATOM 734 C C . VAL A 1 90 ? -10.901 -1.662 11.872 1.00 95.88 90 VAL A C 1
ATOM 736 O O . VAL A 1 90 ? -11.572 -2.639 12.198 1.00 95.88 90 VAL A O 1
ATOM 739 N N . ILE A 1 91 ? -9.678 -1.446 12.350 1.00 95.38 91 ILE A N 1
ATOM 740 C CA . ILE A 1 91 ? -9.014 -2.341 13.304 1.00 95.38 91 ILE A CA 1
ATOM 741 C C . ILE A 1 91 ? -8.540 -1.568 14.531 1.00 95.38 91 ILE A C 1
ATOM 743 O O . ILE A 1 91 ? -8.325 -0.358 14.477 1.00 95.38 91 ILE A O 1
ATOM 747 N N . GLU A 1 92 ? -8.345 -2.273 15.641 1.00 94.38 92 GLU A N 1
ATOM 748 C CA . GLU A 1 92 ? -7.679 -1.720 16.820 1.00 94.38 92 GLU A CA 1
ATOM 749 C C . GLU A 1 92 ? -6.166 -1.925 16.718 1.00 94.38 92 GLU A C 1
ATOM 751 O O . GLU A 1 92 ? -5.679 -3.014 16.390 1.00 94.38 92 GLU A O 1
ATOM 756 N N . ASN A 1 93 ? -5.413 -0.855 16.970 1.00 90.19 93 ASN A N 1
ATOM 757 C CA . ASN A 1 93 ? -3.961 -0.898 17.038 1.00 90.19 93 ASN A CA 1
ATOM 758 C C . ASN A 1 93 ? -3.488 -1.535 18.366 1.00 90.19 93 ASN A C 1
ATOM 760 O O . ASN A 1 93 ? -4.286 -1.933 19.213 1.00 90.19 93 ASN A O 1
ATOM 764 N N . ARG A 1 94 ? -2.166 -1.616 18.570 1.00 88.38 94 ARG A N 1
ATOM 765 C CA . ARG A 1 94 ? -1.576 -2.185 19.800 1.00 88.38 94 ARG A CA 1
ATOM 766 C C . ARG A 1 94 ? -1.960 -1.431 21.081 1.00 88.38 94 ARG A C 1
ATOM 768 O O . ARG A 1 94 ? -1.902 -2.022 22.151 1.00 88.38 94 ARG A O 1
ATOM 775 N N . ASP A 1 95 ? -2.375 -0.172 20.957 1.00 92.19 95 ASP A N 1
ATOM 776 C CA . ASP A 1 95 ? -2.805 0.687 22.064 1.00 92.19 95 ASP A CA 1
ATOM 777 C C . ASP A 1 95 ? -4.333 0.657 22.277 1.00 92.19 95 ASP A C 1
ATOM 779 O O . ASP A 1 95 ? -4.862 1.458 23.045 1.00 92.19 95 ASP A O 1
ATOM 783 N N . GLY A 1 96 ? -5.065 -0.200 21.553 1.00 91.69 96 GLY A N 1
ATOM 784 C CA . GLY A 1 96 ? -6.531 -0.279 21.602 1.00 91.69 96 GLY A CA 1
ATOM 785 C C . GLY A 1 96 ? -7.259 0.860 20.875 1.00 91.69 96 GLY A C 1
ATOM 786 O O . GLY A 1 96 ? -8.476 0.992 20.986 1.00 91.69 96 GLY A O 1
ATOM 787 N N . LYS A 1 97 ? -6.551 1.707 20.119 1.00 94.25 97 LYS A N 1
ATOM 788 C CA . LYS A 1 97 ? -7.158 2.791 19.332 1.00 94.25 97 LYS A CA 1
ATOM 789 C C . LYS A 1 97 ? -7.606 2.282 17.969 1.00 94.25 97 LYS A C 1
ATOM 791 O O . LYS A 1 97 ? -6.852 1.600 17.275 1.00 94.25 97 LYS A O 1
ATOM 796 N N . LYS A 1 98 ? -8.811 2.679 17.556 1.00 95.31 98 LYS A N 1
ATOM 797 C CA . LYS A 1 98 ? -9.337 2.379 16.220 1.00 95.31 98 LYS A CA 1
ATOM 798 C C . LYS A 1 98 ? -8.606 3.184 15.151 1.00 95.31 98 LYS A C 1
ATOM 800 O O . LYS A 1 98 ? -8.431 4.393 15.289 1.00 95.31 98 LYS A O 1
ATOM 805 N N . VAL A 1 99 ? -8.224 2.506 14.077 1.00 96.00 99 VAL A N 1
ATOM 806 C CA . VAL A 1 99 ? -7.608 3.089 12.883 1.00 96.00 99 VAL A CA 1
ATOM 807 C C . VAL A 1 99 ? -8.272 2.512 11.638 1.00 96.00 99 VAL A C 1
ATOM 809 O O . VAL A 1 99 ? -8.661 1.342 11.625 1.00 96.00 99 VAL A O 1
ATOM 812 N N . GLY A 1 100 ? -8.404 3.328 10.597 1.00 96.50 100 GLY A N 1
ATOM 813 C CA . GLY A 1 100 ? -8.792 2.860 9.270 1.00 96.50 100 GLY A CA 1
ATOM 814 C C . GLY A 1 100 ? -7.566 2.359 8.511 1.00 96.50 100 GLY A C 1
ATOM 815 O O . GLY A 1 100 ? -6.510 2.982 8.580 1.00 96.50 100 GLY A O 1
ATOM 816 N N . VAL A 1 101 ? -7.681 1.262 7.768 1.00 96.69 101 VAL A N 1
ATOM 817 C CA . VAL A 1 101 ? -6.605 0.722 6.929 1.00 96.69 101 VAL A CA 1
ATOM 818 C C . VAL A 1 101 ? -7.080 0.622 5.483 1.00 96.69 101 VAL A C 1
ATOM 820 O O . VAL A 1 101 ? -8.026 -0.100 5.174 1.00 96.69 101 VAL A O 1
ATOM 823 N N . SER A 1 102 ? -6.396 1.343 4.596 1.00 95.69 102 SER A N 1
ATOM 824 C CA . SER A 1 102 ? -6.572 1.292 3.145 1.00 95.69 102 SER A CA 1
ATOM 825 C C . SER A 1 102 ? -5.460 0.459 2.524 1.00 95.69 102 SER A C 1
ATOM 827 O O . SER A 1 102 ? -4.284 0.722 2.776 1.00 95.69 102 SER A O 1
ATOM 829 N N . LEU A 1 103 ? -5.819 -0.486 1.656 1.00 95.75 103 LEU A N 1
ATOM 830 C CA . LEU A 1 103 ? -4.861 -1.197 0.810 1.00 95.75 103 LEU A CA 1
ATOM 831 C C . LEU A 1 103 ? -4.799 -0.548 -0.570 1.00 95.75 103 LEU A C 1
ATOM 833 O O . LEU A 1 103 ? -5.838 -0.311 -1.186 1.00 95.75 103 LEU A O 1
ATOM 837 N N . ILE A 1 104 ? -3.588 -0.276 -1.047 1.00 92.88 104 ILE A N 1
ATOM 838 C CA . ILE A 1 104 ? -3.326 0.348 -2.342 1.00 92.88 104 ILE A CA 1
ATOM 839 C C . ILE A 1 104 ? -2.395 -0.559 -3.158 1.00 92.88 104 ILE A C 1
ATOM 841 O O . ILE A 1 104 ? -1.300 -0.913 -2.712 1.00 92.88 104 ILE A O 1
ATOM 845 N N . ASP A 1 105 ? -2.829 -0.924 -4.363 1.00 89.81 105 ASP A N 1
ATOM 846 C CA . ASP A 1 105 ? -2.000 -1.559 -5.384 1.00 89.81 105 ASP A CA 1
ATOM 847 C C . ASP A 1 105 ? -1.535 -0.510 -6.389 1.00 89.81 105 ASP A C 1
ATOM 849 O O . ASP A 1 105 ? -2.321 0.291 -6.900 1.00 89.81 105 ASP A O 1
ATOM 853 N N . SER A 1 106 ? -0.243 -0.516 -6.685 1.00 84.62 106 SER A N 1
ATOM 854 C CA . SER A 1 106 ? 0.355 0.418 -7.631 1.00 84.62 106 SER A CA 1
ATOM 855 C C . SER A 1 106 ? 0.898 -0.328 -8.837 1.00 84.62 106 SER A C 1
ATOM 857 O O . SER A 1 106 ? 1.411 -1.452 -8.746 1.00 84.62 106 SER A O 1
ATOM 859 N N . GLN A 1 107 ? 0.806 0.318 -9.995 1.00 81.06 107 GLN A N 1
ATOM 860 C CA . GLN A 1 107 ? 1.420 -0.173 -11.213 1.00 81.06 107 GLN A CA 1
ATOM 861 C C . GLN A 1 107 ? 2.901 -0.468 -10.977 1.00 81.06 107 GLN A C 1
ATOM 863 O O . GLN A 1 107 ? 3.632 0.290 -10.337 1.00 81.06 107 GLN A O 1
ATOM 868 N N . GLY A 1 108 ? 3.346 -1.600 -11.522 1.00 73.50 108 GLY A N 1
ATOM 869 C CA . GLY A 1 108 ? 4.750 -1.952 -11.454 1.00 73.50 108 GLY A CA 1
ATOM 870 C C . GLY A 1 108 ? 5.620 -0.997 -12.255 1.00 73.50 108 GLY A C 1
ATOM 871 O O . GLY A 1 108 ? 5.301 -0.685 -13.398 1.00 73.50 108 GLY A O 1
ATOM 872 N N . THR A 1 109 ? 6.735 -0.579 -11.667 1.00 69.75 109 THR A N 1
ATOM 873 C CA . THR A 1 109 ? 7.761 0.183 -12.379 1.00 69.75 109 THR A CA 1
ATOM 874 C C . THR A 1 109 ? 8.520 -0.721 -13.359 1.00 69.75 109 THR A C 1
ATOM 876 O O . THR A 1 109 ? 8.551 -1.947 -13.191 1.00 69.75 109 THR A O 1
ATOM 879 N N . PHE A 1 110 ? 9.143 -0.108 -14.372 1.00 65.44 110 PHE A N 1
ATOM 880 C CA . PHE A 1 110 ? 9.990 -0.769 -15.380 1.00 65.44 110 PHE A CA 1
ATOM 881 C C . PHE A 1 110 ? 9.284 -1.771 -16.308 1.00 65.44 110 PHE A C 1
ATOM 883 O O . PHE A 1 110 ? 9.913 -2.715 -16.788 1.00 65.44 110 PHE A O 1
ATOM 890 N N . ASP A 1 111 ? 7.991 -1.599 -16.590 1.00 64.38 111 ASP A N 1
ATOM 891 C CA . ASP A 1 111 ? 7.387 -2.314 -17.715 1.00 64.38 111 ASP A CA 1
ATOM 892 C C . ASP A 1 111 ? 7.856 -1.705 -19.049 1.00 64.38 111 ASP A C 1
ATOM 894 O O . ASP A 1 111 ? 8.117 -0.508 -19.157 1.00 64.38 111 ASP A O 1
ATOM 898 N N . ARG A 1 112 ? 7.950 -2.529 -20.101 1.00 57.38 112 ARG A N 1
ATOM 899 C CA . ARG A 1 112 ? 8.427 -2.108 -21.438 1.00 57.38 112 ARG A CA 1
ATOM 900 C C . ARG A 1 112 ? 7.565 -1.022 -22.101 1.00 57.38 112 ARG A C 1
ATOM 902 O O . ARG A 1 112 ? 7.932 -0.503 -23.149 1.00 57.38 112 ARG A O 1
ATOM 909 N N . HIS A 1 113 ? 6.412 -0.708 -21.518 1.00 62.41 113 HIS A N 1
ATOM 910 C CA . HIS A 1 113 ? 5.364 0.105 -22.125 1.00 62.41 113 HIS A CA 1
ATOM 911 C C . HIS A 1 113 ? 5.138 1.455 -21.430 1.00 62.41 113 HIS A C 1
ATOM 913 O O . HIS A 1 113 ? 4.339 2.248 -21.930 1.00 62.41 113 HIS A O 1
ATOM 919 N N . THR A 1 114 ? 5.799 1.736 -20.301 1.00 68.69 114 THR A N 1
ATOM 920 C CA . THR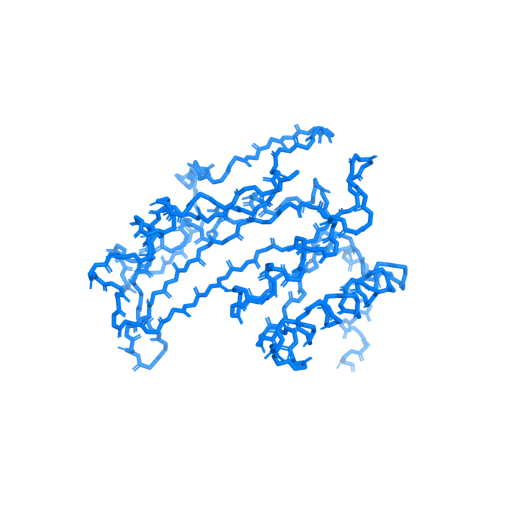 A 1 114 ? 5.605 2.992 -19.557 1.00 68.69 114 THR A CA 1
ATOM 921 C C . THR A 1 114 ? 6.874 3.827 -19.573 1.00 68.69 114 THR A C 1
ATOM 923 O O . THR A 1 114 ? 7.957 3.353 -19.242 1.00 68.69 114 THR A O 1
ATOM 926 N N . SER A 1 115 ? 6.742 5.104 -19.943 1.00 76.25 115 SER A N 1
ATOM 927 C CA . SER A 1 115 ? 7.866 6.038 -19.902 1.00 76.25 115 SER A CA 1
ATOM 928 C C . SER A 1 115 ? 8.371 6.228 -18.470 1.00 76.25 115 SER A C 1
ATOM 930 O O . SER A 1 115 ? 7.613 6.139 -17.499 1.00 76.25 115 SER A O 1
ATOM 932 N N . TYR A 1 116 ? 9.656 6.554 -18.338 1.00 74.88 116 TYR A N 1
ATOM 933 C CA . TYR A 1 116 ? 10.269 6.851 -17.043 1.00 74.88 116 TYR A CA 1
ATOM 934 C C . TYR A 1 116 ? 9.517 7.961 -16.290 1.00 74.88 116 TYR A C 1
ATOM 936 O O . TYR A 1 116 ? 9.214 7.816 -15.111 1.00 74.88 116 TYR A O 1
ATOM 944 N N . GLN A 1 117 ? 9.120 9.026 -16.994 1.00 76.69 117 GLN A N 1
ATOM 945 C CA . GLN A 1 117 ? 8.352 10.142 -16.430 1.00 76.69 117 GLN A CA 1
ATOM 946 C C . GLN A 1 117 ? 7.001 9.694 -15.851 1.00 76.69 117 GLN A C 1
ATOM 948 O O . GLN A 1 117 ? 6.635 10.113 -14.754 1.00 76.69 117 GLN A O 1
ATOM 953 N N . ASN A 1 118 ? 6.281 8.806 -16.546 1.00 78.69 118 ASN A N 1
ATOM 954 C CA . ASN A 1 118 ? 5.007 8.276 -16.060 1.00 78.69 118 ASN A CA 1
ATOM 955 C C . ASN A 1 118 ? 5.204 7.370 -14.839 1.00 78.69 118 ASN A C 1
ATOM 957 O O . ASN A 1 118 ? 4.432 7.467 -13.886 1.00 78.69 118 ASN A O 1
ATOM 961 N N . CYS A 1 119 ? 6.249 6.535 -14.832 1.00 78.00 119 CYS A N 1
ATOM 962 C CA . CYS A 1 119 ? 6.616 5.742 -13.657 1.00 78.00 119 CYS A CA 1
ATOM 963 C C . CYS A 1 119 ? 6.926 6.643 -12.453 1.00 78.00 119 CYS A C 1
ATOM 965 O O . CYS A 1 119 ? 6.399 6.404 -11.370 1.00 78.00 119 CYS A O 1
ATOM 967 N N . SER A 1 120 ? 7.712 7.708 -12.646 1.00 79.19 120 SER A N 1
ATOM 968 C CA . SER A 1 120 ? 8.045 8.670 -11.589 1.00 79.19 120 SER A CA 1
ATOM 969 C C . SER A 1 120 ? 6.820 9.408 -11.062 1.00 79.19 120 SER A C 1
ATOM 971 O O . SER A 1 120 ? 6.707 9.602 -9.857 1.00 79.19 120 SER A O 1
ATOM 973 N N . ALA A 1 121 ? 5.883 9.792 -11.932 1.00 81.75 121 ALA A N 1
ATOM 974 C CA . ALA A 1 121 ? 4.643 10.440 -11.516 1.00 81.75 121 ALA A CA 1
ATOM 975 C C . ALA A 1 121 ? 3.742 9.490 -10.710 1.00 81.75 121 ALA A C 1
ATOM 977 O O . ALA A 1 121 ? 3.252 9.869 -9.648 1.00 81.75 121 ALA A O 1
ATOM 978 N N . ILE A 1 122 ? 3.553 8.247 -11.176 1.00 82.69 122 ILE A N 1
ATOM 979 C CA . ILE A 1 122 ? 2.804 7.215 -10.438 1.00 82.69 122 ILE A CA 1
ATOM 980 C C . ILE A 1 122 ? 3.454 6.970 -9.082 1.00 82.69 122 ILE A C 1
ATOM 982 O O . ILE A 1 122 ? 2.757 6.949 -8.069 1.00 82.69 122 ILE A O 1
ATOM 986 N N . PHE A 1 123 ? 4.776 6.824 -9.056 1.00 80.62 123 PHE A N 1
ATOM 987 C CA . PHE A 1 123 ? 5.527 6.621 -7.830 1.00 80.62 123 PHE A CA 1
ATOM 988 C C . PHE A 1 123 ? 5.344 7.795 -6.869 1.00 80.62 123 PHE A C 1
ATOM 990 O O . PHE A 1 123 ? 4.893 7.574 -5.755 1.00 80.62 123 PHE A O 1
ATOM 997 N N . ALA A 1 124 ? 5.577 9.034 -7.313 1.00 83.19 124 ALA A N 1
ATOM 998 C CA . ALA A 1 124 ? 5.410 10.236 -6.499 1.00 83.19 124 ALA A CA 1
ATOM 999 C C . ALA A 1 124 ? 4.006 10.338 -5.890 1.00 83.19 124 ALA A C 1
ATOM 1001 O O . ALA A 1 124 ? 3.874 10.504 -4.680 1.00 83.19 124 ALA A O 1
ATOM 1002 N N . MET A 1 125 ? 2.961 10.164 -6.708 1.00 84.38 125 MET A N 1
ATOM 1003 C CA . MET A 1 125 ? 1.574 10.168 -6.231 1.00 84.38 125 MET A CA 1
ATOM 1004 C C . MET A 1 125 ? 1.340 9.066 -5.197 1.00 84.38 125 MET A C 1
ATOM 1006 O O . MET A 1 125 ? 0.788 9.322 -4.132 1.00 84.38 125 MET A O 1
ATOM 1010 N N . THR A 1 126 ? 1.797 7.847 -5.483 1.00 86.31 126 THR A N 1
ATOM 1011 C CA . THR A 1 126 ? 1.668 6.708 -4.566 1.00 86.31 126 THR A CA 1
ATOM 1012 C C . THR A 1 126 ? 2.336 7.003 -3.223 1.00 86.31 126 THR A C 1
ATOM 1014 O O . THR A 1 126 ? 1.743 6.744 -2.179 1.00 86.31 126 THR A O 1
ATOM 1017 N N . SER A 1 127 ? 3.528 7.604 -3.239 1.00 84.38 127 SER A N 1
ATOM 1018 C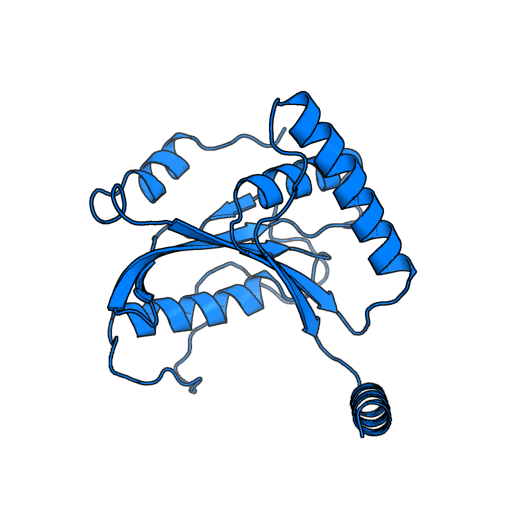 CA . SER A 1 127 ? 4.263 8.007 -2.040 1.00 84.38 127 SER A CA 1
ATOM 1019 C C . SER A 1 127 ? 3.509 9.038 -1.212 1.00 84.38 127 SER A C 1
ATOM 1021 O O . SER A 1 127 ? 3.397 8.866 -0.003 1.00 84.38 127 SER A O 1
ATOM 1023 N N . MET A 1 128 ? 2.945 10.060 -1.863 1.00 84.06 128 MET A N 1
ATOM 1024 C CA . MET A 1 128 ? 2.168 11.110 -1.196 1.00 84.06 128 MET A CA 1
ATOM 1025 C C . MET A 1 128 ? 0.911 10.565 -0.510 1.00 84.06 128 MET A C 1
ATOM 1027 O O . MET A 1 128 ? 0.552 11.039 0.564 1.00 84.06 128 MET A O 1
ATOM 1031 N N . PHE A 1 129 ? 0.235 9.587 -1.122 1.00 84.38 129 PHE A N 1
ATOM 1032 C CA . PHE A 1 129 ? -0.981 8.994 -0.557 1.00 84.38 129 PHE A CA 1
ATOM 1033 C C . PHE A 1 129 ? -0.702 7.914 0.492 1.00 84.38 129 PHE A C 1
ATOM 1035 O O . PHE A 1 129 ? -1.557 7.654 1.336 1.00 84.38 129 PHE A O 1
ATOM 1042 N N . SER A 1 130 ? 0.462 7.264 0.448 1.00 90.62 130 SER A N 1
ATOM 1043 C CA . SER A 1 130 ? 0.801 6.174 1.364 1.00 90.62 130 SER A CA 1
ATOM 1044 C C . SER A 1 130 ? 1.385 6.679 2.685 1.00 90.62 130 SER A C 1
ATOM 1046 O O . SER A 1 130 ? 2.316 7.482 2.704 1.00 90.62 130 SER A O 1
ATOM 1048 N N . SER A 1 131 ? 0.917 6.128 3.805 1.00 93.31 131 SER A N 1
ATOM 1049 C CA . SER A 1 131 ? 1.609 6.264 5.094 1.00 93.31 131 SER A CA 1
ATOM 1050 C C . SER A 1 131 ? 2.640 5.151 5.310 1.00 93.31 131 SER A C 1
ATOM 1052 O O . SER A 1 131 ? 3.641 5.337 6.009 1.00 93.31 131 SER A O 1
ATOM 1054 N N . VAL A 1 132 ? 2.423 3.997 4.674 1.00 93.75 132 VAL A N 1
ATOM 1055 C CA . VAL A 1 132 ? 3.358 2.872 4.646 1.00 93.75 132 VAL A CA 1
ATOM 1056 C C . VAL A 1 132 ? 3.550 2.432 3.203 1.00 93.75 132 VAL A C 1
ATOM 1058 O O . VAL A 1 132 ? 2.627 1.912 2.575 1.00 93.75 132 VAL A O 1
ATOM 1061 N N . MET A 1 133 ? 4.763 2.606 2.687 1.00 91.44 133 MET A N 1
ATOM 1062 C CA . MET A 1 133 ? 5.157 2.075 1.390 1.00 91.44 133 MET A CA 1
ATOM 1063 C C . MET A 1 133 ? 5.978 0.803 1.566 1.00 91.44 133 MET A C 1
ATOM 1065 O O . MET A 1 133 ? 7.090 0.825 2.084 1.00 91.44 133 MET A O 1
ATOM 1069 N N . CYS A 1 134 ? 5.450 -0.307 1.074 1.00 92.06 134 CYS A N 1
ATOM 1070 C CA . CYS A 1 134 ? 6.149 -1.573 0.960 1.00 92.06 134 CYS A CA 1
ATOM 1071 C C . CYS A 1 134 ? 6.779 -1.683 -0.434 1.00 92.06 134 CYS A C 1
ATOM 1073 O O . CYS A 1 134 ? 6.092 -1.953 -1.420 1.00 92.06 134 CYS A O 1
ATOM 1075 N N . PHE A 1 135 ? 8.090 -1.486 -0.530 1.00 88.38 135 PHE A N 1
ATOM 1076 C CA . PHE A 1 135 ? 8.827 -1.657 -1.774 1.00 88.38 135 PHE A CA 1
ATOM 1077 C C . PHE A 1 135 ? 9.217 -3.127 -1.964 1.00 88.38 135 PHE A C 1
ATOM 1079 O O . PHE A 1 135 ? 10.092 -3.663 -1.283 1.00 88.38 135 PHE A O 1
ATOM 1086 N N . ASN A 1 136 ? 8.522 -3.794 -2.880 1.00 88.00 136 ASN A N 1
ATOM 1087 C CA . ASN A 1 136 ? 8.678 -5.203 -3.195 1.00 88.00 136 ASN A CA 1
ATOM 1088 C C . ASN A 1 136 ? 9.855 -5.424 -4.151 1.00 88.00 136 ASN A C 1
ATOM 1090 O O . ASN A 1 136 ? 9.809 -5.058 -5.330 1.00 88.00 136 ASN A O 1
ATOM 1094 N N . VAL A 1 137 ? 10.888 -6.080 -3.633 1.00 85.62 137 VAL A N 1
ATOM 1095 C CA . VAL A 1 137 ? 12.120 -6.422 -4.336 1.00 85.62 137 VAL A CA 1
ATOM 1096 C C . VAL A 1 137 ? 12.174 -7.926 -4.531 1.00 85.62 137 VAL A C 1
ATOM 1098 O O . VAL A 1 137 ? 12.052 -8.700 -3.589 1.00 85.62 137 VAL A O 1
ATOM 1101 N N . PHE A 1 138 ? 12.371 -8.350 -5.771 1.00 80.19 138 PHE A N 1
ATOM 1102 C CA . PHE A 1 138 ? 12.509 -9.760 -6.114 1.00 80.19 138 PHE A CA 1
ATOM 1103 C C . PHE A 1 138 ? 13.989 -10.151 -6.174 1.00 80.19 138 PHE A C 1
ATOM 1105 O O . PHE A 1 138 ? 14.773 -9.394 -6.756 1.00 80.19 138 PHE A O 1
ATOM 1112 N N . THR A 1 139 ? 14.315 -11.314 -5.605 1.00 76.44 139 THR A N 1
ATOM 1113 C CA . THR A 1 139 ? 15.620 -11.992 -5.464 1.00 76.44 139 THR A CA 1
ATOM 1114 C C . THR A 1 139 ? 16.687 -11.269 -4.655 1.00 76.44 139 THR A C 1
ATOM 1116 O O . THR A 1 139 ? 17.237 -11.849 -3.721 1.00 76.44 139 THR A O 1
ATOM 1119 N N . ASP A 1 140 ? 17.034 -10.040 -5.029 1.00 69.62 140 ASP A N 1
ATOM 1120 C CA . ASP A 1 140 ? 18.128 -9.309 -4.391 1.00 69.62 140 ASP A CA 1
ATOM 1121 C C . ASP A 1 140 ? 18.051 -7.795 -4.610 1.00 69.62 140 ASP A C 1
ATOM 1123 O O . ASP A 1 140 ? 17.537 -7.330 -5.638 1.00 69.62 140 ASP A O 1
ATOM 1127 N N . LEU A 1 141 ? 18.615 -7.056 -3.654 1.00 67.38 141 LEU A N 1
ATOM 1128 C CA . LEU A 1 141 ? 18.878 -5.618 -3.687 1.00 67.38 141 LEU A CA 1
ATOM 1129 C C . LEU A 1 141 ? 20.237 -5.366 -4.350 1.00 67.38 141 LEU A C 1
ATOM 1131 O O . LEU A 1 141 ? 21.213 -5.013 -3.697 1.00 67.38 141 LEU A O 1
ATOM 1135 N N . GLN A 1 142 ? 20.310 -5.584 -5.659 1.00 69.88 142 GLN A N 1
ATOM 1136 C CA . GLN A 1 142 ? 21.490 -5.182 -6.421 1.00 69.88 142 GLN A CA 1
ATOM 1137 C C . GLN A 1 142 ? 21.545 -3.652 -6.572 1.00 69.88 142 GLN A C 1
ATOM 1139 O O . GLN A 1 142 ? 20.513 -2.971 -6.527 1.00 69.88 142 GLN A O 1
ATOM 1144 N N . GLU A 1 143 ? 22.761 -3.118 -6.729 1.00 71.38 143 GLU A N 1
ATOM 1145 C CA . GLU A 1 143 ? 23.016 -1.673 -6.820 1.00 71.38 143 GLU A CA 1
ATOM 1146 C C . GLU A 1 143 ? 22.214 -1.002 -7.939 1.00 71.38 143 GLU A C 1
ATOM 1148 O O . GLU A 1 143 ? 21.733 0.108 -7.764 1.00 71.38 143 GLU A O 1
ATOM 1153 N N . ASP A 1 144 ? 21.987 -1.678 -9.063 1.00 71.94 144 ASP A N 1
ATOM 1154 C CA . ASP A 1 144 ? 21.183 -1.180 -10.181 1.00 71.94 144 ASP A CA 1
ATOM 1155 C C . ASP A 1 144 ? 19.717 -0.914 -9.786 1.00 71.94 144 ASP A C 1
ATOM 1157 O O . ASP A 1 144 ? 19.155 0.136 -10.109 1.00 71.94 144 ASP A O 1
ATOM 1161 N N . LYS A 1 145 ? 19.090 -1.827 -9.035 1.00 69.25 145 LYS A N 1
ATOM 1162 C CA . LYS A 1 145 ? 17.714 -1.665 -8.539 1.00 69.25 145 LYS A CA 1
ATOM 1163 C C . LYS A 1 145 ? 17.620 -0.545 -7.512 1.00 69.25 145 LYS A C 1
ATOM 1165 O O . LYS A 1 145 ? 16.640 0.201 -7.529 1.00 69.25 145 LYS A O 1
ATOM 1170 N N . LEU A 1 146 ? 18.625 -0.425 -6.644 1.00 71.62 146 LEU A N 1
ATOM 1171 C CA . LEU A 1 146 ? 18.731 0.666 -5.677 1.00 71.62 146 LEU A CA 1
ATOM 1172 C C . LEU A 1 146 ? 18.938 2.009 -6.379 1.00 71.62 146 LEU A C 1
ATOM 1174 O O . LEU A 1 146 ? 18.226 2.956 -6.070 1.00 71.62 146 LEU A O 1
ATOM 1178 N N . ASN A 1 147 ? 19.816 2.079 -7.378 1.00 76.12 147 ASN A N 1
ATOM 1179 C CA . ASN A 1 147 ? 20.068 3.287 -8.162 1.00 76.12 147 ASN A CA 1
ATOM 1180 C C . ASN A 1 147 ? 18.808 3.751 -8.892 1.00 76.12 147 ASN A C 1
ATOM 1182 O O . ASN A 1 147 ? 18.449 4.926 -8.822 1.00 76.12 147 ASN A O 1
ATOM 1186 N N . ASN A 1 148 ? 18.081 2.831 -9.528 1.00 75.19 148 ASN A N 1
ATOM 1187 C CA . ASN A 1 148 ? 16.829 3.186 -10.180 1.00 75.19 148 ASN A CA 1
ATOM 1188 C C . ASN A 1 148 ? 15.759 3.643 -9.173 1.00 75.19 148 ASN A C 1
ATOM 1190 O O . ASN A 1 148 ? 15.009 4.577 -9.444 1.00 75.19 148 ASN A O 1
ATOM 1194 N N . PHE A 1 149 ? 15.678 3.001 -8.005 1.00 78.12 149 PHE A N 1
ATOM 1195 C CA . PHE A 1 149 ? 14.775 3.419 -6.935 1.00 78.12 149 PHE A CA 1
ATOM 1196 C C . PHE A 1 149 ? 15.123 4.816 -6.403 1.00 78.12 149 PHE A C 1
ATOM 1198 O O . PHE A 1 149 ? 14.234 5.655 -6.267 1.00 78.12 149 PHE A O 1
ATOM 1205 N N . THR A 1 150 ? 16.407 5.103 -6.181 1.00 81.38 150 THR A N 1
ATOM 1206 C CA . THR A 1 150 ? 16.903 6.430 -5.795 1.00 81.38 150 THR A CA 1
ATOM 1207 C C . THR A 1 150 ? 16.534 7.476 -6.840 1.00 81.38 150 THR A C 1
ATOM 1209 O O . THR A 1 150 ? 15.983 8.516 -6.488 1.00 81.38 150 THR A O 1
ATOM 1212 N N . ALA A 1 151 ? 16.718 7.176 -8.127 1.00 80.06 151 ALA A N 1
ATOM 1213 C CA . ALA A 1 151 ? 16.345 8.081 -9.209 1.00 80.06 151 ALA A CA 1
ATOM 1214 C C . ALA A 1 151 ? 14.828 8.374 -9.234 1.00 80.06 151 ALA A C 1
ATOM 1216 O O . ALA A 1 151 ? 14.416 9.518 -9.462 1.00 80.06 151 ALA A O 1
ATOM 1217 N N . PHE A 1 152 ? 13.982 7.378 -8.933 1.00 78.31 152 PHE A N 1
ATOM 1218 C CA . PHE A 1 152 ? 12.541 7.589 -8.761 1.00 78.31 152 PHE A CA 1
ATOM 1219 C C . PHE A 1 152 ? 12.207 8.453 -7.547 1.00 78.31 152 PHE A C 1
ATOM 1221 O O . PHE A 1 152 ? 11.316 9.297 -7.636 1.00 78.31 152 PHE A O 1
ATOM 1228 N N . ILE A 1 153 ? 12.915 8.277 -6.430 1.00 81.44 153 ILE A N 1
ATOM 1229 C CA . ILE A 1 153 ? 12.750 9.118 -5.240 1.00 81.44 153 ILE A CA 1
ATOM 1230 C C . ILE A 1 153 ? 13.130 10.560 -5.549 1.00 81.44 153 ILE A C 1
ATOM 1232 O O . ILE A 1 153 ? 12.361 11.459 -5.231 1.00 81.44 153 ILE A O 1
ATOM 1236 N N . GLU A 1 154 ? 14.283 10.799 -6.165 1.00 84.94 154 GLU A N 1
ATOM 1237 C CA . GLU A 1 154 ? 14.750 12.148 -6.490 1.00 84.94 154 GLU A CA 1
ATOM 1238 C C . GLU A 1 154 ? 13.790 12.862 -7.437 1.00 84.94 154 GLU A C 1
ATOM 1240 O O . GLU A 1 154 ? 13.428 14.018 -7.218 1.00 84.94 154 GLU A O 1
ATOM 1245 N N . HIS A 1 155 ? 13.327 12.163 -8.473 1.00 83.25 155 HIS A N 1
ATOM 1246 C CA . HIS A 1 155 ? 12.341 12.725 -9.384 1.00 83.25 155 HIS A CA 1
ATOM 1247 C C . HIS A 1 155 ? 10.987 12.930 -8.694 1.00 83.25 155 HIS A C 1
ATOM 1249 O O . HIS A 1 155 ? 10.309 13.926 -8.943 1.00 83.25 155 HIS A O 1
ATOM 1255 N N . GLY A 1 156 ? 10.580 12.004 -7.826 1.00 82.19 156 GLY A N 1
ATOM 1256 C CA . GLY A 1 156 ? 9.345 12.114 -7.061 1.00 82.19 156 GLY A CA 1
ATOM 1257 C C . GLY A 1 156 ? 9.366 13.296 -6.100 1.00 82.19 156 GLY A C 1
ATOM 1258 O O . GLY A 1 156 ? 8.417 14.071 -6.091 1.00 82.19 156 GLY A O 1
ATOM 1259 N N . LYS A 1 157 ? 10.469 13.502 -5.376 1.00 84.44 157 LYS A N 1
ATOM 1260 C CA . LYS A 1 157 ? 10.679 14.660 -4.496 1.00 84.44 157 LYS A CA 1
ATOM 1261 C C . LYS A 1 157 ? 10.518 15.976 -5.241 1.00 84.44 157 LYS A C 1
ATOM 1263 O O . LYS A 1 157 ? 9.715 16.793 -4.818 1.00 84.44 157 LYS A O 1
ATOM 1268 N N . LYS A 1 158 ? 11.155 16.122 -6.407 1.00 85.94 158 LYS A N 1
ATOM 1269 C CA . LYS A 1 158 ? 11.000 17.321 -7.250 1.00 85.94 158 LYS A CA 1
ATOM 1270 C C . LYS A 1 158 ? 9.541 17.582 -7.629 1.00 85.94 158 LYS A C 1
ATOM 1272 O O . LYS A 1 158 ? 9.101 18.725 -7.638 1.00 85.94 158 LYS A O 1
ATOM 1277 N N . ILE A 1 159 ? 8.775 16.532 -7.943 1.00 84.31 159 ILE A N 1
ATOM 1278 C CA . ILE A 1 159 ? 7.336 16.668 -8.222 1.00 84.31 159 ILE A CA 1
ATOM 1279 C C . ILE A 1 159 ? 6.595 17.151 -6.969 1.00 84.31 159 ILE A C 1
ATOM 1281 O O . ILE A 1 159 ? 5.797 18.077 -7.065 1.00 84.31 159 ILE A O 1
ATOM 1285 N N . VAL A 1 160 ? 6.853 16.545 -5.809 1.00 83.00 160 VAL A N 1
ATOM 1286 C CA . VAL A 1 160 ? 6.192 16.901 -4.544 1.00 83.00 160 VAL A CA 1
ATOM 1287 C C . VAL A 1 160 ? 6.524 18.333 -4.118 1.00 83.00 160 VAL A C 1
ATOM 1289 O O . VAL A 1 160 ? 5.614 19.080 -3.769 1.00 83.00 160 VAL A O 1
ATOM 1292 N N . GLU A 1 161 ? 7.789 18.738 -4.206 1.00 84.88 161 GLU A N 1
ATOM 1293 C CA . GLU A 1 161 ? 8.265 20.095 -3.908 1.00 84.88 161 GLU A CA 1
ATOM 1294 C C . GLU A 1 161 ? 7.599 21.135 -4.815 1.00 84.88 161 GLU A C 1
ATOM 1296 O O . GLU A 1 161 ? 7.084 22.140 -4.330 1.00 84.88 161 GLU A O 1
ATOM 1301 N N . ASN A 1 162 ? 7.512 20.862 -6.122 1.00 84.44 162 ASN A N 1
ATOM 1302 C CA . ASN A 1 162 ? 6.828 21.743 -7.075 1.00 84.44 162 ASN A CA 1
ATOM 1303 C C . ASN A 1 162 ? 5.327 21.897 -6.781 1.00 84.44 162 ASN A C 1
ATOM 1305 O O . ASN A 1 162 ? 4.725 22.901 -7.156 1.00 84.44 162 ASN A O 1
ATOM 1309 N N . LEU A 1 163 ? 4.716 20.911 -6.122 1.00 80.50 163 LEU A N 1
ATOM 1310 C CA . LEU A 1 163 ? 3.323 20.957 -5.674 1.00 80.50 163 LEU A CA 1
ATOM 1311 C C . LEU A 1 163 ? 3.164 21.592 -4.279 1.00 80.50 163 LEU A C 1
ATOM 1313 O O . LEU A 1 163 ? 2.062 21.581 -3.734 1.00 80.50 163 LEU A O 1
ATOM 1317 N N . GLY A 1 164 ? 4.237 22.137 -3.692 1.00 79.31 164 GLY A N 1
ATOM 1318 C CA . GLY A 1 164 ? 4.240 22.723 -2.347 1.00 79.31 164 GLY A CA 1
ATOM 1319 C C . GLY A 1 164 ? 4.171 21.689 -1.217 1.00 79.31 164 GLY A C 1
ATOM 1320 O O . GLY A 1 164 ? 3.787 22.024 -0.098 1.00 79.31 164 GLY A O 1
ATOM 1321 N N . GLY A 1 165 ? 4.484 20.425 -1.509 1.00 74.50 165 GLY A N 1
ATOM 1322 C CA . GLY A 1 165 ? 4.519 19.340 -0.535 1.00 74.50 165 GLY A CA 1
ATOM 1323 C C . GLY A 1 165 ? 5.805 19.307 0.300 1.00 74.50 165 GLY A C 1
ATOM 1324 O O . GLY A 1 165 ? 6.711 20.119 0.140 1.00 74.50 165 GLY A O 1
ATOM 1325 N N . SER A 1 166 ? 5.884 18.339 1.215 1.00 74.31 166 SER A N 1
ATOM 1326 C CA . SER A 1 166 ? 7.056 18.133 2.078 1.00 74.31 166 SER A CA 1
ATOM 1327 C C . SER A 1 166 ? 8.253 17.555 1.311 1.00 74.31 166 SER A C 1
ATOM 1329 O O . SER A 1 166 ? 8.077 16.712 0.434 1.00 74.31 166 SER A O 1
ATOM 1331 N N . GLU A 1 167 ? 9.477 17.899 1.731 1.00 71.06 167 GLU A N 1
ATOM 1332 C CA . GLU A 1 167 ? 10.716 17.254 1.257 1.00 71.06 167 GLU A CA 1
ATOM 1333 C C . GLU A 1 167 ? 10.763 15.739 1.547 1.00 71.06 167 GLU A C 1
ATOM 1335 O O . GLU A 1 167 ? 11.464 14.971 0.871 1.00 71.06 167 GLU A O 1
ATOM 1340 N N . LYS A 1 168 ? 10.034 15.267 2.572 1.00 78.06 168 LYS A N 1
ATOM 1341 C CA . LYS A 1 168 ? 10.009 13.846 2.928 1.00 78.06 168 LYS A CA 1
ATOM 1342 C C . LYS A 1 168 ? 8.959 13.110 2.095 1.00 78.06 168 LYS A C 1
ATOM 1344 O O . LYS A 1 168 ? 7.766 13.195 2.360 1.00 78.06 168 LYS A O 1
ATOM 1349 N N . LEU A 1 169 ? 9.434 12.313 1.138 1.00 77.50 169 LEU A N 1
ATOM 1350 C CA . LEU A 1 169 ? 8.577 11.574 0.203 1.00 77.50 169 LEU A CA 1
ATOM 1351 C C . LEU A 1 169 ? 7.762 10.441 0.860 1.00 77.50 169 LEU A C 1
ATOM 1353 O O . LEU A 1 169 ? 6.689 10.111 0.369 1.00 77.50 169 LEU A O 1
ATOM 1357 N N . PHE A 1 170 ? 8.250 9.851 1.960 1.00 81.56 170 PHE A N 1
ATOM 1358 C CA . PHE A 1 170 ? 7.572 8.755 2.666 1.00 81.56 170 PHE A CA 1
ATOM 1359 C C . PHE A 1 170 ? 7.523 8.997 4.168 1.00 81.56 170 PHE A C 1
ATOM 1361 O O . PHE A 1 170 ? 8.508 9.427 4.775 1.00 81.56 170 PHE A O 1
ATOM 1368 N N . GLN A 1 171 ? 6.424 8.597 4.800 1.00 87.19 171 GLN A N 1
ATOM 1369 C CA . GLN A 1 171 ? 6.379 8.479 6.255 1.00 87.19 171 GLN A CA 1
ATOM 1370 C C . GLN A 1 171 ? 7.159 7.237 6.705 1.00 87.19 171 GLN A C 1
ATOM 1372 O O . GLN A 1 171 ? 8.132 7.384 7.449 1.00 87.19 171 GLN A O 1
ATOM 1377 N N . ASN A 1 172 ? 6.791 6.062 6.175 1.00 90.19 172 ASN A N 1
ATOM 1378 C CA . ASN A 1 172 ? 7.454 4.778 6.408 1.00 90.19 172 ASN A CA 1
ATOM 1379 C C . ASN A 1 172 ? 7.714 4.048 5.084 1.00 90.19 172 ASN A C 1
ATOM 1381 O O . ASN A 1 172 ? 6.791 3.855 4.292 1.00 90.19 172 ASN A O 1
ATOM 1385 N N . LEU A 1 173 ? 8.953 3.601 4.877 1.00 89.81 173 LEU A N 1
ATOM 1386 C CA . LEU A 1 173 ? 9.364 2.780 3.739 1.00 89.81 173 LEU A CA 1
ATOM 1387 C C . LEU A 1 173 ? 9.866 1.427 4.255 1.00 89.81 173 LEU A C 1
ATOM 1389 O O . LEU A 1 173 ? 10.771 1.376 5.084 1.00 89.81 173 LEU A O 1
ATOM 1393 N N . VAL A 1 174 ? 9.288 0.341 3.751 1.00 91.50 174 VAL A N 1
ATOM 1394 C CA . VAL A 1 174 ? 9.622 -1.038 4.118 1.00 91.50 174 VAL A CA 1
ATOM 1395 C C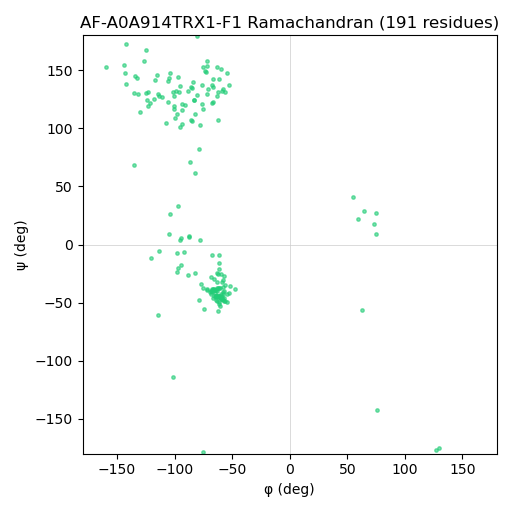 . VAL A 1 174 ? 10.060 -1.787 2.869 1.00 91.50 174 VAL A C 1
ATOM 1397 O O . VAL A 1 174 ? 9.290 -1.908 1.921 1.00 91.50 174 VAL A O 1
ATOM 1400 N N . PHE A 1 175 ? 11.273 -2.332 2.869 1.00 88.62 175 PHE A N 1
ATOM 1401 C CA . PHE A 1 175 ? 11.719 -3.226 1.803 1.00 88.62 175 PHE A CA 1
ATOM 1402 C C . PHE A 1 175 ? 11.225 -4.647 2.070 1.00 88.62 175 PHE A C 1
ATOM 1404 O O . PHE A 1 175 ? 11.506 -5.225 3.117 1.00 88.62 175 PHE A O 1
ATOM 1411 N N . ILE A 1 176 ? 10.506 -5.222 1.107 1.00 89.19 176 ILE A N 1
ATOM 1412 C CA . ILE A 1 176 ? 10.091 -6.625 1.137 1.00 89.19 176 ILE A CA 1
ATOM 1413 C C . ILE A 1 176 ? 10.931 -7.372 0.112 1.00 89.19 176 ILE A C 1
ATOM 1415 O O . ILE A 1 176 ? 10.689 -7.252 -1.088 1.00 89.19 176 ILE A O 1
ATOM 1419 N N . ILE A 1 177 ? 11.912 -8.140 0.582 1.00 87.50 1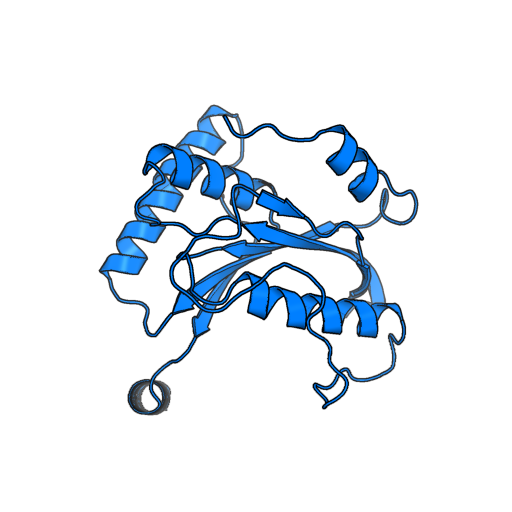77 ILE A N 1
ATOM 1420 C CA . ILE A 1 177 ? 12.793 -8.927 -0.284 1.00 87.50 177 ILE A CA 1
ATOM 1421 C C . ILE A 1 177 ? 12.218 -10.341 -0.423 1.00 87.50 177 ILE A C 1
ATOM 1423 O O . ILE A 1 177 ? 12.094 -11.081 0.551 1.00 87.50 177 ILE A O 1
ATOM 1427 N N . ARG A 1 178 ? 11.821 -10.702 -1.642 1.00 85.62 178 ARG A N 1
ATOM 1428 C CA . ARG A 1 178 ? 11.161 -11.966 -1.994 1.00 85.62 178 ARG A CA 1
ATOM 1429 C C . ARG A 1 178 ? 12.142 -12.902 -2.688 1.00 85.62 178 ARG A C 1
ATOM 1431 O O . ARG A 1 178 ? 12.995 -12.438 -3.434 1.00 85.62 178 ARG A O 1
ATOM 1438 N N . GLU A 1 179 ? 11.971 -14.208 -2.484 1.00 82.94 179 GLU A N 1
ATOM 1439 C CA . GLU A 1 179 ? 12.798 -15.253 -3.113 1.00 82.94 179 GLU A CA 1
ATOM 1440 C C . GLU A 1 179 ? 14.304 -15.071 -2.876 1.00 82.94 179 GLU A C 1
ATOM 1442 O O . GLU A 1 179 ? 15.127 -15.262 -3.771 1.00 82.94 179 GLU A O 1
ATOM 1447 N N . VAL A 1 180 ? 14.673 -14.679 -1.652 1.00 79.06 180 VAL A N 1
ATOM 1448 C CA . VAL A 1 180 ? 16.082 -14.586 -1.268 1.00 79.06 180 VAL A CA 1
ATOM 1449 C C . VAL A 1 180 ? 16.676 -15.997 -1.261 1.00 79.06 180 VAL A C 1
ATOM 1451 O O . VAL A 1 180 ? 16.182 -16.854 -0.522 1.00 79.06 180 VAL A O 1
ATOM 1454 N N . PRO A 1 181 ? 17.739 -16.269 -2.040 1.00 79.38 181 PRO A N 1
ATOM 1455 C CA . PRO A 1 181 ? 18.389 -17.569 -2.007 1.00 79.38 181 PRO A CA 1
ATOM 1456 C C . PRO A 1 181 ? 18.898 -17.875 -0.596 1.00 79.38 181 PRO A C 1
ATOM 1458 O O . PRO A 1 181 ? 19.601 -17.056 -0.002 1.00 79.38 181 PRO A O 1
ATOM 1461 N N . LEU A 1 182 ? 18.617 -19.080 -0.089 1.00 74.69 182 LEU A N 1
ATOM 1462 C CA . LEU A 1 182 ? 19.063 -19.547 1.234 1.00 74.69 182 LEU A CA 1
ATOM 1463 C C . LEU A 1 182 ? 20.557 -19.295 1.484 1.00 74.69 182 LEU A C 1
ATOM 1465 O O . LEU A 1 182 ? 20.936 -18.855 2.562 1.00 74.69 182 LEU A O 1
ATOM 1469 N N . ARG A 1 183 ? 21.404 -19.471 0.462 1.00 75.56 183 ARG A N 1
ATOM 1470 C CA . ARG A 1 183 ? 22.847 -19.194 0.550 1.00 75.56 183 ARG A CA 1
ATOM 1471 C C . ARG A 1 183 ? 23.165 -17.742 0.942 1.00 75.56 183 ARG A C 1
ATOM 1473 O O . ARG A 1 183 ? 24.119 -17.512 1.675 1.00 75.56 183 ARG A O 1
ATOM 1480 N N . LYS A 1 184 ? 22.380 -16.767 0.472 1.00 67.00 184 LYS A N 1
ATOM 1481 C CA . LYS A 1 184 ? 22.559 -15.348 0.824 1.00 67.00 184 LYS A CA 1
ATOM 1482 C C . LYS A 1 184 ? 22.071 -15.045 2.239 1.00 67.00 184 LYS A C 1
ATOM 1484 O O . LYS A 1 184 ? 22.728 -14.288 2.940 1.00 67.00 184 LYS A O 1
ATOM 1489 N N . LEU A 1 185 ? 20.975 -15.673 2.671 1.00 65.75 185 LEU A N 1
ATOM 1490 C CA . LEU A 1 185 ? 20.480 -15.559 4.050 1.00 65.75 185 LEU A CA 1
ATOM 1491 C C . LEU A 1 185 ? 21.487 -16.112 5.059 1.00 65.75 185 LEU A C 1
ATOM 1493 O O . LEU A 1 185 ? 21.770 -15.463 6.058 1.00 65.75 185 LEU A O 1
ATOM 1497 N N . ILE A 1 186 ? 22.067 -17.276 4.763 1.00 66.94 186 ILE A N 1
ATOM 1498 C CA . ILE A 1 186 ? 23.085 -17.912 5.604 1.00 66.94 186 ILE A CA 1
ATOM 1499 C C . ILE A 1 186 ? 24.296 -16.985 5.780 1.00 66.94 186 ILE A C 1
ATOM 1501 O O . ILE A 1 186 ? 24.715 -16.741 6.906 1.00 66.94 186 ILE A O 1
ATOM 1505 N N . ASN A 1 187 ? 24.803 -16.395 4.694 1.00 58.28 187 ASN A N 1
ATOM 1506 C CA . ASN A 1 187 ? 25.921 -15.449 4.767 1.00 58.28 187 ASN A CA 1
ATOM 1507 C C . ASN A 1 187 ? 25.589 -14.179 5.568 1.00 58.28 187 ASN A C 1
ATOM 1509 O O . ASN A 1 187 ? 26.474 -13.632 6.214 1.00 58.28 187 ASN A O 1
ATOM 1513 N N . LEU A 1 188 ? 24.336 -13.713 5.539 1.00 56.50 188 LEU A N 1
ATOM 1514 C CA . LEU A 1 188 ? 23.902 -12.554 6.322 1.00 56.50 188 LEU A CA 1
ATOM 1515 C C . LEU A 1 188 ? 23.816 -12.885 7.820 1.00 56.50 188 LEU A C 1
ATOM 1517 O O . LEU A 1 188 ? 24.212 -12.073 8.649 1.00 56.50 188 LEU A O 1
ATOM 1521 N N . ILE A 1 189 ? 23.349 -14.088 8.169 1.00 58.28 189 ILE A N 1
ATOM 1522 C CA . ILE A 1 189 ? 23.304 -14.570 9.557 1.00 58.28 189 ILE A CA 1
ATOM 1523 C C . ILE A 1 189 ? 24.727 -14.698 10.117 1.00 58.28 189 ILE A C 1
ATOM 1525 O O . ILE A 1 189 ? 24.987 -14.183 11.196 1.00 58.28 189 ILE A O 1
ATOM 1529 N N . TYR A 1 190 ? 25.666 -15.279 9.362 1.00 51.72 190 TYR A N 1
ATOM 1530 C CA . TYR A 1 190 ? 27.083 -15.365 9.756 1.00 51.72 190 TYR A CA 1
ATOM 1531 C C . TYR A 1 190 ? 27.826 -14.021 9.799 1.00 51.72 190 TYR A C 1
ATOM 1533 O O . TYR A 1 190 ? 28.978 -13.986 10.207 1.00 51.72 190 TYR A O 1
ATOM 1541 N N . PHE A 1 191 ? 27.221 -12.937 9.315 1.00 41.97 191 PHE A N 1
ATOM 1542 C CA . PHE A 1 191 ? 27.796 -11.593 9.401 1.00 41.97 191 PHE A CA 1
ATOM 1543 C C . PHE A 1 191 ? 27.236 -10.800 10.593 1.00 41.97 191 PHE A C 1
ATOM 1545 O O . PHE A 1 191 ? 27.824 -9.808 11.013 1.00 41.97 191 PHE A O 1
ATOM 1552 N N . ILE A 1 192 ? 26.078 -11.214 11.116 1.00 47.47 192 ILE A N 1
ATOM 1553 C CA . ILE A 1 192 ? 25.400 -10.589 12.262 1.00 47.47 192 ILE A CA 1
ATOM 1554 C C . ILE A 1 192 ? 25.766 -11.296 13.584 1.00 47.47 192 ILE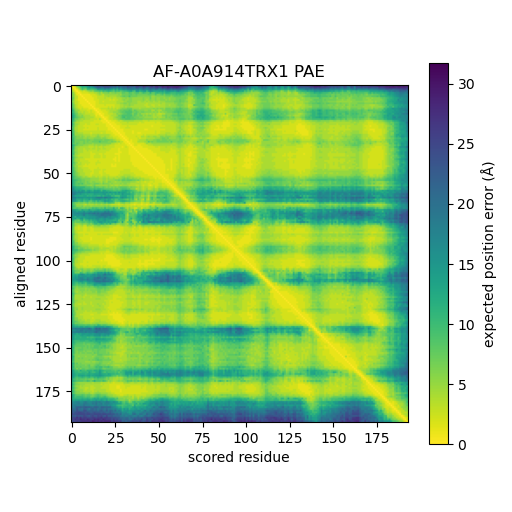 A C 1
ATOM 1556 O O . ILE A 1 192 ? 25.599 -10.706 14.651 1.00 47.47 192 ILE A O 1
ATOM 1560 N N . PHE A 1 193 ? 26.303 -12.517 13.511 1.00 41.31 193 PHE A N 1
ATOM 1561 C CA . PHE A 1 193 ? 26.916 -13.260 14.618 1.00 41.31 193 PHE A CA 1
ATOM 1562 C C . PHE A 1 193 ? 28.416 -13.420 14.386 1.00 41.31 193 PHE A C 1
ATOM 1564 O O . PHE A 1 193 ? 29.161 -13.385 15.389 1.00 41.31 193 PHE A O 1
#

Nearest PDB structures (foldseek):
  4idp-assembly2_C  TM=9.064E-01  e=4.867E-16  Homo sapiens
  7ol3-assembly1_A  TM=8.959E-01  e=5.259E-15  Homo sapiens
  4idn-assembly1_B  TM=8.159E-01  e=2.279E-15  Homo sapiens
  6b9f-assembly1_A  TM=7.794E-01  e=5.608E-15  Homo sapiens
  3qnu-assembly1_A-2  TM=7.445E-01  e=3.913E-13  Homo sapiens

pLDDT: mean 81.96, std 11.86, range [34.59, 96.69]

Sequence (193 aa):
MTCVKIEAVKKIYGDERVLNLPLVALCIAGAARKGKSFMLNFFLDYLIHKEKFPNKQWALNETTRLNGFEFQEGEDRLTLGIWAWNHIFVIENRDGKKVGVSLIDSQGTFDRHTSYQNCSAIFAMTSMFSSVMCFNVFTDLQEDKLNNFTAFIEHGKKIVENLGGSEKLFQNLVFIIREVPLRKLINLIYFIF

Radius of gyration: 17.77 Å; Cα contacts (8 Å, |Δi|>4): 281; chains: 1; bounding box: 47×47×44 Å

Solvent-accessible surface area (backbone atoms only — not comparable to full-atom values): 11323 Å² total; per-residue (Å²): 132,91,77,80,62,60,70,59,50,47,64,42,65,61,36,78,92,43,66,89,38,60,71,43,26,40,29,41,39,37,52,51,91,66,53,56,39,58,52,49,23,55,52,48,52,47,46,55,46,40,51,76,36,72,90,54,86,83,74,93,51,97,79,69,72,72,82,62,55,82,71,78,90,76,86,78,87,78,69,77,60,74,45,66,55,82,59,62,43,62,39,66,48,100,85,69,47,67,31,26,39,37,48,33,48,45,34,37,39,90,44,100,85,61,55,71,68,58,44,24,50,53,49,30,52,51,32,70,66,23,48,33,37,33,41,45,37,65,52,61,90,46,71,68,62,51,50,54,50,50,52,36,48,55,53,14,33,55,53,33,45,75,71,72,47,60,83,69,54,57,79,37,81,42,81,43,78,38,78,57,52,66,72,60,54,51,55,52,51,68,70,76,102

Mean predicted aligned error: 7.5 Å

Secondary structure (DSSP, 8-state):
-----HHHHHHHHT-TTTTTSPEEEEEEEEBTTSSHHHHHHHHHHHHHHHHH-TTS-----TT----SS---SSSS----SEEE-SS-EEEE-TTS-EEEEEEEEEPPBT-TTS-HHHHHHHHHHHHHH-SEEEEEEES---HHHHHHHHHHHHHHHHHHHHTT--S---SEEEEEEES--HHHHHHHHHHH-

Foldseek 3Di:
DDDDPVVLVCQQQVDPVAVPFAEAEEEEAAAFPQCRLVVVLVVVLVLVCCLVPVPDDDDDDPPSDSPFRDDDDDDDGDDDAKDKGSYWRWHQDPVRGTHTYIYMYGGGPPDPPDDLLRSLVSLLVSLVRHQEYEYEAEADDDPVRVVSVVVSLVSSLVVQVVVVHDSDSYNHYHYDYPPHPPVVVVVVVVVVD